Protein AF-A0AAN8V9Y6-F1 (afdb_monomer_lite)

pLDDT: mean 70.43, std 21.04, range [26.05, 96.88]

Radius of gyration: 37.41 Å; chains: 1; bounding box: 80×69×119 Å

Foldseek 3Di:
DDDDDDDDDDDDDDPPDPVVVVVVVVVVVVVVVVVVVVPPDDDDDDDDDDDDDDPPDPDPDDDDDPDPVVVVVVVVVVVVVVVVVVVVVVVVVVVVVVVVVVVVVVVCVVCVVVVVPPDPPPDDDPDAAPEEAEAEDDLPCPLVVVLCCVFPADFDPVQVCCCPPVSYAAAYEDEDDPDPPDPSVVVVVVVCVVTVRHDYDDDPDPDPPDADDPVPDDDDDVRDDQDWPPANDDDDDPVLVVLCVVCVVVQDDHNDPRSSSSSSCPPPPDDDDDFPPPVQVVVVHDGPDDDDPPPRCPPPVSPVVRVCSVVPPDPPCPSVPDDD

InterPro domains:
  IPR002659 Glycosyl transferase, family 31 [PF01762] (143-203)
  IPR002659 Glycosyl transferase, family 31 [PF01762] (210-274)
  IPR002659 Glycosyl transferase, family 31 [PTHR11214] (108-202)
  IPR025298 Domain of unknown function DUF4094 [PF13334] (19-107)

Sequence (324 aa):
MPTNMKNKNNGGNWKVSSSSLVIILCISSFAFGTLFTNRIWAPFETNQQIMSHRRTEQELRVISEDSGLVKQEREILGGVVKIQHAIQSLQKTISTLEKEVAAARSSQHVTSLQKGMNSPIFGKSRKKAFAVIGINTSFSSRRRRDSIRMTWMPQGEKLLQLEKEKGIIVRFMIGHSATSNSILDKAIDSEDAQHKDFLRLSLHRMNVKYHEPEYLRFGDEGNHYFRHATGQIYAISKDLATYIYLNQNILHKYANEDVSLGAWFLGLEIKQIDEHCELKAAAGNVCVASFDWSCSGICKSVEKIKDVHAKCRESDDAIWSAVF

Secondary structure (DSSP, 8-state):
-----------------HHHHHHHHHHHHHHHHHHHHTTT------------S----S---S----SSHHHHHHHHHHHHHHHHHHHHHHHHHHHHHHHHHHHHHHHHHHHHHHTTT-SS-TT-PPPPPSEEEEEE--TT-HHHHHHHHTTTS--HHHHHHIIIII-EEEEEEE---SSTT-HHHHHHHHHHHHH--EEE---S-TT------GGGSS--TT--------SS-----HHHHHHHHHHTTTS---SSHHHHHHHHTTTS--------HHHHHHTT---S----GGGTTTTTHHHHHHHHHHHHPPPTTHHHH---

Structure (mmCIF, N/CA/C/O backbone):
data_AF-A0AAN8V9Y6-F1
#
_entry.id   AF-A0AAN8V9Y6-F1
#
loop_
_atom_site.group_PDB
_atom_site.id
_atom_site.type_symbol
_atom_site.label_atom_id
_atom_site.label_alt_id
_atom_site.label_comp_id
_atom_site.label_asym_id
_atom_site.label_entity_id
_atom_site.label_seq_id
_atom_site.pdbx_PDB_ins_code
_atom_site.Cartn_x
_atom_site.Cartn_y
_atom_site.Cartn_z
_atom_site.occupancy
_atom_site.B_iso_or_equiv
_atom_site.auth_seq_id
_atom_site.auth_comp_id
_atom_site.auth_asym_id
_atom_site.auth_atom_id
_atom_site.pdbx_PDB_model_num
ATOM 1 N N . MET A 1 1 ? -25.699 36.224 -94.781 1.00 26.05 1 MET A N 1
ATOM 2 C CA . MET A 1 1 ? -25.028 35.752 -96.013 1.00 26.05 1 MET A CA 1
ATOM 3 C C . MET A 1 1 ? -23.867 34.843 -95.617 1.00 26.05 1 MET A C 1
ATOM 5 O O . MET A 1 1 ? -23.418 34.960 -94.487 1.00 26.05 1 MET A O 1
ATOM 9 N N . PRO A 1 2 ? -23.524 33.859 -96.456 1.00 46.72 2 PRO A N 1
ATOM 10 C CA . PRO A 1 2 ? -23.499 32.422 -96.154 1.00 46.72 2 PRO A CA 1
ATOM 11 C C . PRO A 1 2 ? -22.037 31.940 -95.944 1.00 46.72 2 PRO A C 1
ATOM 13 O O . PRO A 1 2 ? -21.129 32.749 -96.040 1.00 46.72 2 PRO A O 1
ATOM 16 N N . THR A 1 3 ? -21.712 30.700 -95.573 1.00 34.56 3 THR A N 1
ATOM 17 C CA . THR A 1 3 ? -21.822 29.514 -96.433 1.00 34.56 3 THR A CA 1
ATOM 18 C C . THR A 1 3 ? -21.735 28.196 -95.664 1.00 34.56 3 THR A C 1
ATOM 20 O O . THR A 1 3 ? -20.953 27.989 -94.745 1.00 34.56 3 THR A O 1
ATOM 23 N N . ASN A 1 4 ? -22.591 27.297 -96.131 1.00 34.50 4 ASN A N 1
ATOM 24 C CA . ASN A 1 4 ? -22.629 25.862 -95.928 1.00 34.50 4 ASN A CA 1
ATOM 25 C C . ASN A 1 4 ? -21.612 25.207 -96.882 1.00 34.50 4 ASN A C 1
ATOM 27 O O . ASN A 1 4 ? -21.535 25.650 -98.025 1.00 34.50 4 ASN A O 1
ATOM 31 N N . MET A 1 5 ? -20.925 24.133 -96.482 1.00 33.50 5 MET A N 1
ATOM 32 C CA . MET A 1 5 ? -20.592 23.040 -97.407 1.00 33.50 5 MET A CA 1
ATOM 33 C C . MET A 1 5 ? -20.320 21.720 -96.668 1.00 33.50 5 MET A C 1
ATOM 35 O O . MET A 1 5 ? -19.613 21.660 -95.667 1.00 33.50 5 MET A O 1
ATOM 39 N N . LYS A 1 6 ? -20.962 20.675 -97.198 1.00 34.56 6 LYS A N 1
ATOM 40 C CA . LYS A 1 6 ? -21.020 19.270 -96.768 1.00 34.56 6 LYS A CA 1
ATOM 41 C C . LYS A 1 6 ? -19.785 18.446 -97.182 1.00 34.56 6 LYS A C 1
ATOM 43 O O . LYS A 1 6 ? -19.076 18.832 -98.105 1.00 34.56 6 LYS A O 1
ATOM 48 N N . ASN A 1 7 ? -19.782 17.204 -96.662 1.00 30.84 7 ASN A N 1
ATOM 49 C CA . ASN A 1 7 ? -19.197 15.939 -97.170 1.00 30.84 7 ASN A CA 1
ATOM 50 C C . ASN A 1 7 ? -17.743 15.640 -96.744 1.00 30.84 7 ASN A C 1
ATOM 52 O O . ASN A 1 7 ? -16.928 16.541 -96.712 1.00 30.84 7 ASN A O 1
ATOM 56 N N . LYS A 1 8 ? -17.319 14.400 -96.439 1.00 31.78 8 LYS A N 1
ATOM 57 C CA . LYS A 1 8 ? -17.879 13.051 -96.676 1.00 31.78 8 LYS A CA 1
ATOM 58 C C . LYS A 1 8 ? -17.148 12.018 -95.784 1.00 31.78 8 LYS A C 1
ATOM 60 O O . LYS A 1 8 ? -15.977 12.203 -95.475 1.00 31.78 8 LYS A O 1
ATOM 65 N N . ASN A 1 9 ? -17.833 10.923 -95.449 1.00 35.97 9 ASN A N 1
ATOM 66 C CA . ASN A 1 9 ? -17.314 9.711 -94.794 1.00 35.97 9 ASN A CA 1
ATOM 67 C C . ASN A 1 9 ? -16.182 8.998 -95.563 1.00 35.97 9 ASN A C 1
ATOM 69 O O . ASN A 1 9 ? -16.241 8.917 -96.788 1.00 35.97 9 ASN A O 1
ATOM 73 N N . ASN A 1 10 ? -15.261 8.386 -94.806 1.00 31.11 10 ASN A N 1
ATOM 74 C CA . ASN A 1 10 ? -14.665 7.036 -94.945 1.00 31.11 10 ASN A CA 1
ATOM 75 C C . ASN A 1 10 ? -13.533 6.954 -93.898 1.00 31.11 10 ASN A C 1
ATOM 77 O O . ASN A 1 10 ? -12.767 7.897 -93.783 1.00 31.11 10 ASN A O 1
ATOM 81 N N . GLY A 1 11 ? -13.316 5.944 -93.062 1.00 30.94 11 GLY A N 1
ATOM 82 C CA . GLY A 1 11 ? -13.717 4.543 -92.996 1.00 30.94 11 GLY A CA 1
ATOM 83 C C . GLY A 1 11 ? -12.536 3.837 -92.305 1.00 30.94 11 GLY A C 1
ATOM 84 O O . GLY A 1 11 ? -11.402 4.027 -92.729 1.00 30.94 11 GLY A O 1
ATOM 85 N N . GLY A 1 12 ? -12.756 3.099 -91.213 1.00 31.30 12 GLY A N 1
ATOM 86 C CA . GLY A 1 12 ? -11.652 2.449 -90.488 1.00 31.30 12 GLY A CA 1
ATOM 87 C C . GLY A 1 12 ? -12.002 2.074 -89.056 1.00 31.30 12 GLY A C 1
ATOM 88 O O . GLY A 1 12 ? -11.641 2.758 -88.107 1.00 31.30 12 GLY A O 1
ATOM 89 N N . ASN A 1 13 ? -12.761 0.995 -88.925 1.00 39.03 13 ASN A N 1
ATOM 90 C CA . ASN A 1 13 ? -13.271 0.434 -87.685 1.00 39.03 13 ASN A CA 1
ATOM 91 C C . ASN A 1 13 ? -12.215 -0.463 -87.014 1.00 39.03 13 ASN A C 1
ATOM 93 O O . ASN A 1 13 ? -11.904 -1.504 -87.575 1.00 39.03 13 ASN A O 1
ATOM 97 N N . TRP A 1 14 ? -11.748 -0.112 -85.810 1.00 36.84 14 TRP A N 1
ATOM 98 C CA . TRP A 1 14 ? -11.292 -1.068 -84.786 1.00 36.84 14 TRP A CA 1
ATOM 99 C C . TRP A 1 14 ? -11.641 -0.509 -83.402 1.00 36.84 14 TRP A C 1
ATOM 101 O O . TRP A 1 14 ? -10.807 0.053 -82.695 1.00 36.84 14 TRP A O 1
ATOM 111 N N . LYS A 1 15 ? -12.913 -0.627 -83.007 1.00 40.88 15 LYS A N 1
ATOM 112 C CA . LYS A 1 15 ? -13.304 -0.457 -81.603 1.00 40.88 15 LYS A CA 1
ATOM 113 C C . LYS A 1 15 ? -12.784 -1.656 -80.807 1.00 40.88 15 LYS A C 1
ATOM 115 O O . LYS A 1 15 ? -13.444 -2.689 -80.747 1.00 40.88 15 LYS A O 1
ATOM 120 N N . VAL A 1 16 ? -11.617 -1.519 -80.182 1.00 50.16 16 VAL A N 1
ATOM 121 C CA . VAL A 1 16 ? -11.239 -2.386 -79.058 1.00 50.16 16 VAL A CA 1
ATOM 122 C C . VAL A 1 16 ? -12.100 -1.958 -77.872 1.00 50.16 16 VAL A C 1
ATOM 124 O O . VAL A 1 16 ? -12.020 -0.822 -77.408 1.00 50.16 16 VAL A O 1
ATOM 127 N N . SER A 1 17 ? -12.997 -2.842 -77.437 1.00 53.84 17 SER A N 1
ATOM 128 C CA . SER A 1 17 ? -13.884 -2.581 -76.306 1.00 53.84 17 SER A CA 1
ATOM 129 C C . SER A 1 17 ? -13.066 -2.415 -75.024 1.00 53.84 17 SER A C 1
ATOM 131 O O . SER A 1 17 ? -12.311 -3.310 -74.645 1.00 53.84 17 SER A O 1
ATOM 133 N N . SER A 1 18 ? -13.254 -1.287 -74.333 1.00 58.12 18 SER A N 1
ATOM 134 C CA . SER A 1 18 ? -12.679 -0.981 -73.011 1.00 58.12 18 SER A CA 1
ATOM 135 C C . SER A 1 18 ? -12.879 -2.126 -71.999 1.00 58.12 18 SER A C 1
ATOM 137 O O . SER A 1 18 ? -11.999 -2.417 -71.192 1.00 58.12 18 SER A O 1
ATOM 139 N N . SER A 1 19 ? -13.978 -2.879 -72.117 1.00 56.94 19 SER A N 1
ATOM 140 C CA . SER A 1 19 ? -14.269 -4.040 -71.268 1.00 56.94 19 SER A CA 1
ATOM 141 C C . SER A 1 19 ? -13.281 -5.204 -71.430 1.00 56.94 19 SER A C 1
ATOM 143 O O . SER A 1 19 ? -13.029 -5.920 -70.465 1.00 56.94 19 SER A O 1
ATOM 145 N N . SER A 1 20 ? -12.687 -5.395 -72.612 1.00 58.00 20 SER A N 1
ATOM 146 C CA . SER A 1 20 ? -11.717 -6.473 -72.855 1.00 58.00 20 SER A CA 1
ATOM 147 C C . SER A 1 20 ? -10.334 -6.146 -72.284 1.00 58.00 20 SER A C 1
ATOM 149 O O . SER A 1 20 ? -9.638 -7.046 -71.823 1.00 58.00 20 SER A O 1
ATOM 151 N N . LEU A 1 21 ? -9.956 -4.864 -72.246 1.00 60.62 21 LEU A N 1
ATOM 152 C CA . LEU A 1 21 ? -8.707 -4.404 -71.626 1.00 60.62 21 LEU A CA 1
ATOM 153 C C . LEU A 1 21 ? -8.753 -4.508 -70.097 1.00 60.62 21 LEU A C 1
ATOM 155 O O . LEU A 1 21 ? -7.767 -4.911 -69.486 1.00 60.62 21 LEU A O 1
ATOM 159 N N . VAL A 1 22 ? -9.904 -4.218 -69.483 1.00 70.25 22 VAL A N 1
ATOM 160 C CA . VAL A 1 22 ? -10.086 -4.327 -68.025 1.00 70.25 22 VAL A CA 1
ATOM 161 C C . VAL A 1 22 ? -9.974 -5.779 -67.558 1.00 70.25 22 VAL A C 1
ATOM 163 O O . VAL A 1 22 ? -9.293 -6.049 -66.575 1.00 70.25 22 VAL A O 1
ATOM 166 N N . ILE A 1 23 ? -10.559 -6.732 -68.292 1.00 71.62 23 ILE A N 1
ATOM 167 C CA . ILE A 1 23 ? -10.485 -8.160 -67.938 1.00 71.62 23 ILE A CA 1
ATOM 168 C C . ILE A 1 23 ? -9.039 -8.672 -68.006 1.00 71.62 23 ILE A C 1
ATOM 170 O O . ILE A 1 23 ? -8.598 -9.380 -67.103 1.00 71.62 23 ILE A O 1
ATOM 174 N N . ILE A 1 24 ? -8.274 -8.275 -69.028 1.00 72.94 24 ILE A N 1
ATOM 175 C CA . ILE A 1 24 ? -6.858 -8.659 -69.154 1.00 72.94 24 ILE A CA 1
ATOM 176 C C . ILE A 1 24 ? -6.032 -8.075 -67.997 1.00 72.94 24 ILE A C 1
ATOM 178 O O . ILE A 1 24 ? -5.209 -8.778 -67.407 1.00 72.94 24 ILE A O 1
ATOM 182 N N . LEU A 1 25 ? -6.293 -6.821 -67.618 1.00 73.06 25 LEU A N 1
ATOM 183 C CA . LEU A 1 25 ? -5.597 -6.147 -66.521 1.00 73.06 25 LEU A CA 1
ATOM 184 C C . LEU A 1 25 ? -5.928 -6.794 -65.160 1.00 73.06 25 LEU A C 1
ATOM 186 O O . LEU A 1 25 ? -5.021 -7.029 -64.362 1.00 73.06 25 LEU A O 1
ATOM 190 N N . CYS A 1 26 ? -7.181 -7.205 -64.939 1.00 73.94 26 CYS A N 1
ATOM 191 C CA . CYS A 1 26 ? -7.612 -7.944 -63.746 1.00 73.94 26 CYS A CA 1
ATOM 192 C C . CYS A 1 26 ? -7.025 -9.363 -63.654 1.00 73.94 26 CYS A C 1
ATOM 194 O O . CYS A 1 26 ? -6.656 -9.808 -62.569 1.00 73.94 26 CYS A O 1
ATOM 196 N N . ILE A 1 27 ? -6.904 -10.083 -64.773 1.00 75.44 27 ILE A N 1
ATOM 197 C CA . ILE A 1 27 ? -6.290 -11.421 -64.774 1.00 75.44 27 ILE A CA 1
ATOM 198 C C . ILE A 1 27 ? -4.780 -11.313 -64.517 1.00 75.44 27 ILE A C 1
ATOM 200 O O . ILE A 1 27 ? -4.229 -12.117 -63.763 1.00 75.44 27 ILE A O 1
ATOM 204 N N . SER A 1 28 ? -4.111 -10.291 -65.067 1.00 74.88 28 SER A N 1
ATOM 205 C CA . SER A 1 28 ? -2.681 -10.071 -64.811 1.00 74.88 28 SER A CA 1
ATOM 206 C C . SER A 1 28 ? -2.377 -9.715 -63.353 1.00 74.88 28 SER A C 1
ATOM 208 O O . SER A 1 28 ? -1.395 -10.214 -62.809 1.00 74.88 28 SER A O 1
ATOM 210 N N . SER A 1 29 ? -3.228 -8.925 -62.686 1.00 71.81 29 SER A N 1
ATOM 211 C CA . SER A 1 29 ? -3.031 -8.576 -61.275 1.00 71.81 29 SER A CA 1
ATOM 212 C C . SER A 1 29 ? -3.291 -9.764 -60.348 1.00 71.81 29 SER A C 1
ATOM 214 O O . SER A 1 29 ? -2.557 -9.947 -59.378 1.00 71.81 29 SER A O 1
ATOM 216 N N . PHE A 1 30 ? -4.256 -10.629 -60.679 1.00 70.12 30 PHE A N 1
ATOM 217 C CA . PHE A 1 30 ? -4.499 -11.860 -59.925 1.00 70.12 30 PHE A CA 1
ATOM 218 C C . PHE A 1 30 ? -3.348 -12.868 -60.087 1.00 70.12 30 PHE A C 1
ATOM 220 O O . PHE A 1 30 ? -2.855 -13.409 -59.098 1.00 70.12 30 PHE A O 1
ATOM 227 N N . ALA A 1 31 ? -2.837 -13.057 -61.310 1.00 66.00 31 ALA A N 1
ATOM 228 C CA . ALA A 1 31 ? -1.691 -13.932 -61.565 1.00 66.00 31 ALA A CA 1
ATOM 229 C C . ALA A 1 31 ? -0.406 -13.426 -60.878 1.00 66.00 31 ALA A C 1
ATOM 231 O O . ALA A 1 31 ? 0.312 -14.211 -60.257 1.00 66.00 31 ALA A O 1
ATOM 232 N N . PHE A 1 32 ? -0.147 -12.113 -60.904 1.00 64.50 32 PHE A N 1
ATOM 233 C CA . PHE A 1 32 ? 1.011 -11.519 -60.227 1.00 64.50 32 PHE A CA 1
ATOM 234 C C . PHE A 1 32 ? 0.889 -11.583 -58.692 1.00 64.50 32 PHE A C 1
ATOM 236 O O . PHE A 1 32 ? 1.883 -11.826 -58.006 1.00 64.50 32 PHE A O 1
ATOM 243 N N . GLY A 1 33 ? -0.332 -11.465 -58.153 1.00 61.38 33 GLY A N 1
ATOM 244 C CA . GLY A 1 33 ? -0.623 -11.654 -56.728 1.00 61.38 33 GLY A CA 1
ATOM 245 C C . GLY A 1 33 ? -0.305 -13.069 -56.237 1.00 61.38 33 GLY A C 1
ATOM 246 O O . GLY A 1 33 ? 0.361 -13.222 -55.217 1.00 61.38 33 GLY A O 1
ATOM 247 N N . THR A 1 34 ? -0.666 -14.104 -57.007 1.00 63.84 34 THR A N 1
ATOM 248 C CA . THR A 1 34 ? -0.385 -15.509 -56.639 1.00 63.84 34 THR A CA 1
ATOM 249 C C . THR A 1 34 ? 1.104 -15.882 -56.659 1.00 63.84 34 THR A C 1
ATOM 251 O O . THR A 1 34 ? 1.514 -16.803 -55.951 1.00 63.84 34 THR A O 1
ATOM 254 N N . LEU A 1 35 ? 1.936 -15.151 -57.413 1.00 57.78 35 LEU A N 1
ATOM 255 C CA . LEU A 1 35 ? 3.391 -15.348 -57.435 1.00 57.78 35 LEU A CA 1
ATOM 256 C C . LEU A 1 35 ? 4.103 -14.684 -56.243 1.00 57.78 35 LEU A C 1
ATOM 258 O O . LEU A 1 35 ? 5.175 -15.145 -55.849 1.00 57.78 35 LEU A O 1
ATOM 262 N N . PHE A 1 36 ? 3.506 -13.651 -55.635 1.00 53.56 36 PHE A N 1
ATOM 263 C CA . PHE A 1 36 ? 4.056 -12.980 -54.451 1.00 53.56 36 PHE A CA 1
ATOM 264 C C . PHE A 1 36 ? 3.513 -13.529 -53.123 1.00 53.56 36 PHE A C 1
ATOM 266 O O . PHE A 1 36 ? 4.253 -13.556 -52.139 1.00 53.56 36 PHE A O 1
ATOM 273 N N . THR A 1 37 ? 2.280 -14.044 -53.073 1.00 53.25 37 THR A N 1
ATOM 274 C CA . THR A 1 37 ? 1.714 -14.614 -51.834 1.00 53.25 37 THR A CA 1
ATOM 275 C C . THR A 1 37 ? 2.205 -16.030 -51.532 1.00 53.25 37 THR A C 1
ATOM 277 O O . THR A 1 37 ? 2.300 -16.399 -50.366 1.00 53.25 37 THR A O 1
ATOM 280 N N . ASN A 1 38 ? 2.616 -16.802 -52.543 1.00 49.06 38 ASN A N 1
ATOM 281 C CA . ASN A 1 38 ? 3.164 -18.152 -52.343 1.00 49.06 38 ASN A CA 1
ATOM 282 C C . ASN A 1 38 ? 4.662 -18.179 -51.980 1.00 49.06 38 ASN A C 1
ATOM 284 O O . ASN A 1 38 ? 5.228 -19.260 -51.831 1.00 49.06 38 ASN A O 1
ATOM 288 N N . ARG A 1 39 ? 5.325 -17.018 -51.832 1.00 49.00 39 ARG A N 1
ATOM 289 C CA . ARG A 1 39 ? 6.763 -16.948 -51.503 1.00 49.00 39 ARG A CA 1
ATOM 290 C C . ARG A 1 39 ? 7.084 -16.411 -50.104 1.00 49.00 39 ARG A C 1
ATOM 292 O O . ARG A 1 39 ? 8.253 -16.414 -49.734 1.00 49.00 39 ARG A O 1
ATOM 299 N N . ILE A 1 40 ? 6.089 -15.966 -49.332 1.00 50.12 40 ILE A N 1
ATOM 300 C CA . ILE A 1 40 ? 6.321 -15.339 -48.013 1.00 50.12 40 ILE A CA 1
ATOM 301 C C . ILE A 1 40 ? 5.701 -16.135 -46.850 1.00 50.12 40 ILE A C 1
ATOM 303 O O . ILE A 1 40 ? 6.070 -15.909 -45.703 1.00 50.12 40 ILE A O 1
ATOM 307 N N . TRP A 1 41 ? 4.867 -17.149 -47.112 1.00 40.78 41 TRP A N 1
ATOM 308 C CA . TRP A 1 41 ? 4.336 -18.014 -46.052 1.00 40.78 41 TRP A CA 1
ATOM 309 C C . TRP A 1 41 ? 4.517 -19.497 -46.386 1.00 40.78 41 TRP A C 1
ATOM 311 O O . TRP A 1 41 ? 3.636 -20.147 -46.940 1.00 40.78 41 TRP A O 1
ATOM 321 N N . ALA A 1 42 ? 5.682 -20.038 -46.034 1.00 38.69 42 ALA A N 1
ATOM 322 C CA . ALA A 1 42 ? 5.829 -21.464 -45.767 1.00 38.69 42 ALA A CA 1
ATOM 323 C C . ALA A 1 42 ? 5.838 -21.653 -44.238 1.00 38.69 42 ALA A C 1
ATOM 325 O O . ALA A 1 42 ? 6.503 -20.871 -43.551 1.00 38.69 42 ALA A O 1
ATOM 326 N N . PRO A 1 43 ? 5.103 -22.627 -43.676 1.00 36.03 43 PRO A N 1
ATOM 327 C CA . PRO A 1 43 ? 5.170 -22.922 -42.252 1.00 36.03 43 PRO A CA 1
ATOM 328 C C . PRO A 1 43 ? 6.554 -23.482 -41.909 1.00 36.03 43 PRO A C 1
ATOM 330 O O . PRO A 1 43 ? 7.091 -24.343 -42.606 1.00 36.03 43 PRO A O 1
ATOM 333 N N . PHE A 1 44 ? 7.139 -22.966 -40.831 1.00 26.95 44 PHE A N 1
ATOM 334 C CA . PHE A 1 44 ? 8.362 -23.496 -40.247 1.00 26.95 44 PHE A CA 1
ATOM 335 C C . PHE A 1 44 ? 8.006 -24.771 -39.475 1.00 26.95 44 PHE A C 1
ATOM 337 O O . PHE A 1 44 ? 7.555 -24.697 -38.335 1.00 26.95 44 PHE A O 1
ATOM 344 N N . GLU A 1 45 ? 8.185 -25.932 -40.105 1.00 30.91 45 GLU A N 1
ATOM 345 C CA . GLU A 1 45 ? 8.218 -27.218 -39.409 1.00 30.91 45 GLU A CA 1
ATOM 346 C C . GLU A 1 45 ? 9.641 -27.776 -39.382 1.00 30.91 45 GLU A C 1
ATOM 348 O O . GLU A 1 45 ? 10.338 -27.910 -40.388 1.00 30.91 45 GLU A O 1
ATOM 353 N N . THR A 1 46 ? 10.055 -28.072 -38.159 1.00 31.84 46 THR A N 1
ATOM 354 C CA . THR A 1 46 ? 11.294 -28.691 -37.721 1.00 31.84 46 THR A CA 1
ATOM 355 C C . THR A 1 46 ? 11.570 -29.990 -38.477 1.00 31.84 46 THR A C 1
ATOM 357 O O . THR A 1 46 ? 10.851 -30.967 -38.297 1.00 31.84 46 THR A O 1
ATOM 360 N N . ASN A 1 47 ? 12.664 -30.056 -39.241 1.00 29.38 47 ASN A N 1
ATOM 361 C CA . ASN A 1 47 ? 13.340 -31.332 -39.447 1.00 29.38 47 ASN A CA 1
ATOM 362 C C . ASN A 1 47 ? 14.861 -31.195 -39.488 1.00 29.38 47 ASN A C 1
ATOM 364 O O . ASN A 1 47 ? 15.468 -30.406 -40.210 1.00 29.38 47 ASN A O 1
ATOM 368 N N . GLN A 1 48 ? 15.428 -31.989 -38.600 1.00 35.78 48 GLN A N 1
ATOM 369 C CA . GLN A 1 48 ? 16.811 -32.187 -38.250 1.00 35.78 48 GLN A CA 1
ATOM 370 C C . GLN A 1 48 ? 17.500 -32.999 -39.356 1.00 35.78 48 GLN A C 1
ATOM 372 O O . GLN A 1 48 ? 16.942 -33.975 -39.839 1.00 35.78 48 GLN A O 1
ATOM 377 N N . GLN A 1 49 ? 18.731 -32.599 -39.695 1.00 39.03 49 GLN A N 1
ATOM 378 C CA . GLN A 1 49 ? 19.658 -33.245 -40.639 1.00 39.03 49 GLN A CA 1
ATOM 379 C C . GLN A 1 49 ? 19.303 -33.151 -42.134 1.00 39.03 49 GLN A C 1
ATOM 381 O O . GLN A 1 49 ? 18.294 -33.663 -42.589 1.00 39.03 49 GLN A O 1
ATOM 386 N N . ILE A 1 50 ? 20.231 -32.544 -42.887 1.00 36.53 50 ILE A N 1
ATOM 387 C CA . ILE A 1 50 ? 20.743 -32.892 -44.234 1.00 36.53 50 ILE A CA 1
ATOM 388 C C . ILE A 1 50 ? 21.203 -31.581 -44.896 1.00 36.53 50 ILE A C 1
ATOM 390 O O . ILE A 1 50 ? 20.490 -30.937 -45.653 1.00 36.53 50 ILE A O 1
ATOM 394 N N . MET A 1 51 ? 22.424 -31.160 -44.560 1.00 31.50 51 MET A N 1
ATOM 395 C CA . MET A 1 51 ? 23.212 -30.184 -45.328 1.00 31.50 51 MET A CA 1
ATOM 396 C C . MET A 1 51 ? 24.655 -30.695 -45.404 1.00 31.50 51 MET A C 1
ATOM 398 O O . MET A 1 51 ? 25.605 -30.075 -44.937 1.00 31.50 51 MET A O 1
ATOM 402 N N . SER A 1 52 ? 24.806 -31.884 -45.974 1.00 41.50 52 SER A N 1
ATOM 403 C CA . SER A 1 52 ? 26.034 -32.332 -46.621 1.00 41.50 52 SER A CA 1
ATOM 404 C C . SER A 1 52 ? 25.647 -32.708 -48.052 1.00 41.50 52 SER A C 1
ATOM 406 O O . SER A 1 52 ? 24.537 -33.174 -48.279 1.00 41.50 52 SER A O 1
ATOM 408 N N . HIS A 1 53 ? 26.541 -32.467 -49.010 1.00 37.19 53 HIS A N 1
ATOM 409 C CA . HIS A 1 53 ? 26.339 -32.595 -50.462 1.00 37.19 53 HIS A CA 1
ATOM 410 C C . HIS A 1 53 ? 25.565 -31.465 -51.164 1.00 37.19 53 HIS A C 1
ATOM 412 O O . HIS A 1 53 ? 24.349 -31.512 -51.292 1.00 37.19 53 HIS A O 1
ATOM 418 N N . ARG A 1 54 ? 26.328 -30.504 -51.716 1.00 35.44 54 ARG A N 1
ATOM 419 C CA . ARG A 1 54 ? 26.116 -29.750 -52.984 1.00 35.44 54 ARG A CA 1
ATOM 420 C C . ARG A 1 54 ? 26.612 -28.305 -52.879 1.00 35.44 54 ARG A C 1
ATOM 422 O O . ARG A 1 54 ? 25.855 -27.348 -53.006 1.00 35.44 54 ARG A O 1
ATOM 429 N N . ARG A 1 55 ? 27.920 -28.142 -52.677 1.00 30.86 55 ARG A N 1
ATOM 430 C CA . ARG A 1 55 ? 28.619 -26.892 -53.025 1.00 30.86 55 ARG A CA 1
ATOM 431 C C . ARG A 1 55 ? 29.953 -27.158 -53.737 1.00 30.86 55 ARG A C 1
ATOM 433 O O . ARG A 1 55 ? 30.865 -26.347 -53.684 1.00 30.86 55 ARG A O 1
ATOM 440 N N . THR A 1 56 ? 30.047 -28.300 -54.410 1.00 34.09 56 THR A N 1
ATOM 441 C CA . THR A 1 56 ? 31.190 -28.702 -55.233 1.00 34.09 56 THR A CA 1
ATOM 442 C C . THR A 1 56 ? 30.655 -28.838 -56.649 1.00 34.09 56 THR A C 1
ATOM 444 O O . THR A 1 56 ? 29.996 -29.832 -56.911 1.00 34.09 56 THR A O 1
ATOM 447 N N . GLU A 1 57 ? 30.801 -27.797 -57.477 1.00 32.50 57 GLU A N 1
ATOM 448 C CA . GLU A 1 57 ? 30.829 -27.832 -58.961 1.00 32.50 57 GLU A CA 1
ATOM 449 C C . GLU A 1 57 ? 30.535 -26.454 -59.583 1.00 32.50 57 GLU A C 1
ATOM 451 O O . GLU A 1 57 ? 29.621 -26.290 -60.383 1.00 32.50 57 GLU A O 1
ATOM 456 N N . GLN A 1 58 ? 31.328 -25.435 -59.249 1.00 30.39 58 GLN A N 1
ATOM 457 C CA . GLN A 1 58 ? 31.470 -24.262 -60.119 1.00 30.39 58 GLN A CA 1
ATOM 458 C C . GLN A 1 58 ? 32.756 -23.518 -59.757 1.00 30.39 58 GLN A C 1
ATOM 460 O O . GLN A 1 58 ? 32.737 -22.603 -58.950 1.00 30.39 58 GLN A O 1
ATOM 465 N N . GLU A 1 59 ? 33.874 -24.028 -60.279 1.00 32.84 59 GLU A N 1
ATOM 466 C CA . GLU A 1 59 ? 35.033 -23.281 -60.804 1.00 32.84 59 GLU A CA 1
ATOM 467 C C . GLU A 1 59 ? 36.212 -24.250 -60.977 1.00 32.84 59 GLU A C 1
ATOM 469 O O . GLU A 1 59 ? 37.071 -24.420 -60.119 1.00 32.84 59 GLU A O 1
ATOM 474 N N . LEU A 1 60 ? 36.238 -24.931 -62.122 1.00 33.03 60 LEU A N 1
ATOM 475 C CA . LEU A 1 60 ? 37.431 -25.605 -62.623 1.00 33.03 60 LEU A CA 1
ATOM 476 C C . LEU A 1 60 ? 37.627 -25.131 -64.054 1.00 33.03 60 LEU A C 1
ATOM 478 O O . LEU A 1 60 ? 37.124 -25.738 -64.998 1.00 33.03 60 LEU A O 1
ATOM 482 N N . ARG A 1 61 ? 38.301 -23.989 -64.185 1.00 34.59 61 ARG A N 1
ATOM 483 C CA . ARG A 1 61 ? 39.142 -23.630 -65.328 1.00 34.59 61 ARG A CA 1
ATOM 484 C C . ARG A 1 61 ? 39.852 -22.313 -65.019 1.00 34.59 61 ARG A C 1
ATOM 486 O O . ARG A 1 61 ? 39.194 -21.302 -64.825 1.00 34.59 61 ARG A O 1
ATOM 493 N N . VAL A 1 62 ? 41.182 -22.385 -65.121 1.00 33.44 62 VAL A N 1
ATOM 494 C CA . VAL A 1 62 ? 42.144 -21.311 -65.424 1.00 33.44 62 VAL A CA 1
ATOM 495 C C . VAL A 1 62 ? 43.101 -20.917 -64.272 1.00 33.44 62 VAL A C 1
ATOM 497 O O . VAL A 1 62 ? 42.732 -20.239 -63.326 1.00 33.44 62 VAL A O 1
ATOM 500 N N . ILE A 1 63 ? 44.368 -21.306 -64.500 1.00 32.16 63 ILE A N 1
ATOM 501 C CA . ILE A 1 63 ? 45.669 -20.808 -63.998 1.00 32.16 63 ILE A CA 1
ATOM 502 C C . ILE A 1 63 ? 46.342 -21.552 -62.829 1.00 32.16 63 ILE A C 1
ATOM 504 O O . ILE A 1 63 ? 45.961 -21.492 -61.668 1.00 32.16 63 ILE A O 1
ATOM 508 N N . SER A 1 64 ? 47.440 -22.206 -63.218 1.00 42.38 64 SER A N 1
ATOM 509 C CA . SER A 1 64 ? 48.601 -22.581 -62.417 1.00 42.38 64 SER A CA 1
ATOM 510 C C . SER A 1 64 ? 49.317 -21.334 -61.889 1.00 42.38 64 SER A C 1
ATOM 512 O O . SER A 1 64 ? 49.843 -20.582 -62.702 1.00 42.38 64 SER A O 1
ATOM 514 N N . GLU A 1 65 ? 49.416 -21.182 -60.567 1.00 39.16 65 GLU A N 1
ATOM 515 C CA . GLU A 1 65 ? 50.593 -20.629 -59.876 1.00 39.16 65 GLU A CA 1
ATOM 516 C C . GLU A 1 65 ? 50.550 -21.022 -58.383 1.00 39.16 65 GLU A C 1
ATOM 518 O O . GLU A 1 65 ? 49.764 -20.527 -57.576 1.00 39.16 65 GLU A O 1
ATOM 523 N N . ASP A 1 66 ? 51.380 -22.007 -58.055 1.00 52.78 66 ASP A N 1
ATOM 524 C CA . ASP A 1 66 ? 51.511 -22.704 -56.779 1.00 52.78 66 ASP A CA 1
ATOM 525 C C . ASP A 1 66 ? 52.580 -22.000 -55.917 1.00 52.78 66 ASP A C 1
ATOM 527 O O . ASP A 1 66 ? 53.744 -21.948 -56.308 1.00 52.78 66 ASP A O 1
ATOM 531 N N . SER A 1 67 ? 52.174 -21.363 -54.804 1.00 51.59 67 SER A N 1
ATOM 532 C CA . SER A 1 67 ? 53.012 -21.008 -53.621 1.00 51.59 67 SER A CA 1
ATOM 533 C C . SER A 1 67 ? 52.377 -19.972 -52.668 1.00 51.59 67 SER A C 1
ATOM 535 O O . SER A 1 67 ? 52.862 -19.799 -51.548 1.00 51.59 67 SER A O 1
ATOM 537 N N . GLY A 1 68 ? 51.281 -19.299 -53.048 1.00 50.56 68 GLY A N 1
ATOM 538 C CA . GLY A 1 68 ? 50.603 -18.296 -52.201 1.00 50.56 68 GLY A CA 1
ATOM 539 C C . GLY A 1 68 ? 49.530 -18.856 -51.252 1.00 50.56 68 GLY A C 1
ATOM 540 O O . GLY A 1 68 ? 49.442 -18.447 -50.092 1.00 50.56 68 GLY A O 1
ATOM 541 N N . LEU A 1 69 ? 48.746 -19.838 -51.709 1.00 48.66 69 LEU A N 1
ATOM 542 C CA . LEU A 1 69 ? 47.578 -20.364 -50.981 1.00 48.66 69 LEU A CA 1
ATOM 543 C C . LEU A 1 69 ? 47.950 -21.150 -49.710 1.00 48.66 69 LEU A C 1
ATOM 545 O O . LEU A 1 69 ? 47.298 -21.003 -48.678 1.00 48.66 69 LEU A O 1
ATOM 549 N N . VAL A 1 70 ? 49.068 -21.884 -49.728 1.00 53.62 70 VAL A N 1
ATOM 550 C CA . VAL A 1 70 ? 49.561 -22.677 -48.579 1.00 53.62 70 VAL A CA 1
ATOM 551 C C . VAL A 1 70 ? 49.949 -21.794 -47.380 1.00 53.62 70 VAL A C 1
ATOM 553 O O . VAL A 1 70 ? 49.977 -22.248 -46.230 1.00 53.62 70 VAL A O 1
ATOM 556 N N . LYS A 1 71 ? 50.274 -20.517 -47.618 1.00 54.25 71 LYS A N 1
ATOM 557 C CA . LYS A 1 71 ? 50.596 -19.558 -46.553 1.00 54.25 71 LYS A CA 1
ATOM 558 C C . LYS A 1 71 ? 49.327 -19.010 -45.899 1.00 54.25 71 LYS A C 1
ATOM 560 O O . LYS A 1 71 ? 49.256 -18.963 -44.673 1.00 54.25 71 LYS A O 1
ATOM 565 N N . GLN A 1 72 ? 48.320 -18.683 -46.706 1.00 50.59 72 GLN A N 1
ATOM 566 C CA . GLN A 1 72 ? 47.038 -18.167 -46.229 1.00 50.59 72 GLN A CA 1
ATOM 567 C C . GLN A 1 72 ? 46.224 -19.235 -45.486 1.00 50.59 72 GLN A C 1
ATOM 569 O O . GLN A 1 72 ? 45.636 -18.952 -44.446 1.00 50.59 72 GLN A O 1
ATOM 574 N N . GLU A 1 73 ? 46.263 -20.486 -45.942 1.00 53.28 73 GLU A N 1
ATOM 575 C CA . GLU A 1 73 ? 45.596 -21.605 -45.270 1.00 53.28 73 GLU A CA 1
ATOM 576 C C . GLU A 1 73 ? 46.246 -21.940 -43.914 1.00 53.28 73 GLU A C 1
ATOM 578 O O . GLU A 1 73 ? 45.544 -22.211 -42.941 1.00 53.28 73 GLU A O 1
ATOM 583 N N . ARG A 1 74 ? 47.579 -21.814 -43.792 1.00 57.75 74 ARG A N 1
ATOM 584 C CA . ARG A 1 74 ? 48.287 -21.943 -42.503 1.00 57.75 74 ARG A CA 1
ATOM 585 C C . ARG A 1 74 ? 47.975 -20.810 -41.528 1.00 57.75 74 ARG A C 1
ATOM 587 O O . ARG A 1 74 ? 47.870 -21.069 -40.329 1.00 57.75 74 ARG A O 1
ATOM 594 N N . GLU A 1 75 ? 47.807 -19.580 -42.008 1.00 60.31 75 GLU A N 1
ATOM 595 C CA . GLU A 1 75 ? 47.369 -18.458 -41.167 1.00 60.31 75 GLU A CA 1
ATOM 596 C C . GLU A 1 75 ? 45.919 -18.616 -40.703 1.00 60.31 75 GLU A C 1
ATOM 598 O O . GLU A 1 75 ? 45.637 -18.401 -39.523 1.00 60.31 75 GLU A O 1
ATOM 603 N N . ILE A 1 76 ? 45.016 -19.058 -41.585 1.00 66.00 76 ILE A N 1
ATOM 604 C CA . ILE A 1 76 ? 43.614 -19.334 -41.242 1.00 66.00 76 ILE A CA 1
ATOM 605 C C . ILE A 1 76 ? 43.532 -20.492 -40.245 1.00 66.00 76 ILE A C 1
ATOM 607 O O . ILE A 1 76 ? 42.871 -20.359 -39.217 1.00 66.00 76 ILE A O 1
ATOM 611 N N . LEU A 1 77 ? 44.255 -21.590 -40.479 1.00 66.31 77 LEU A N 1
ATOM 612 C CA . LEU A 1 77 ? 44.324 -22.718 -39.550 1.00 66.31 77 LEU A CA 1
ATOM 613 C C . LEU A 1 77 ? 44.904 -22.285 -38.195 1.00 66.31 77 LEU A C 1
ATOM 615 O O . LEU A 1 77 ? 44.368 -22.642 -37.149 1.00 66.31 77 LEU A O 1
ATOM 619 N N . GLY A 1 78 ? 45.939 -21.438 -38.197 1.00 68.31 78 GLY A N 1
ATOM 620 C CA . GLY A 1 78 ? 46.487 -20.830 -36.984 1.00 68.31 78 GLY A CA 1
ATOM 621 C C . GLY A 1 78 ? 45.487 -19.924 -36.254 1.00 68.31 78 GLY A C 1
ATOM 622 O O . GLY A 1 78 ? 45.436 -19.929 -35.024 1.00 68.31 78 GLY A O 1
ATOM 623 N N . GLY A 1 79 ? 44.660 -19.176 -36.988 1.00 71.75 79 GLY A N 1
ATOM 624 C CA . GLY A 1 79 ? 43.562 -18.374 -36.446 1.00 71.75 79 GLY A CA 1
ATOM 625 C C . GLY A 1 79 ? 42.459 -19.232 -35.825 1.00 71.75 79 GLY A C 1
ATOM 626 O O . GLY A 1 79 ? 42.034 -18.968 -34.702 1.00 71.75 79 GLY A O 1
ATOM 627 N N . VAL A 1 80 ? 42.059 -20.310 -36.501 1.00 76.69 80 VAL A N 1
ATOM 628 C CA . VAL A 1 80 ? 41.063 -21.276 -36.011 1.00 76.69 80 VAL A CA 1
ATOM 629 C C . VAL A 1 80 ? 41.558 -21.984 -34.747 1.00 76.69 80 VAL A C 1
ATOM 631 O O . VAL A 1 80 ? 40.806 -22.096 -33.783 1.00 76.69 80 VAL A O 1
ATOM 634 N N . VAL A 1 81 ? 42.833 -22.379 -34.687 1.00 76.12 81 VAL A N 1
ATOM 635 C CA . VAL A 1 81 ? 43.439 -22.979 -33.483 1.00 76.12 81 VAL A CA 1
ATOM 636 C C . VAL A 1 81 ? 43.456 -21.989 -32.311 1.00 76.12 81 VAL A C 1
ATOM 638 O O . VAL A 1 81 ? 43.142 -22.365 -31.181 1.00 76.12 81 VAL A O 1
ATOM 641 N N . LYS A 1 82 ? 43.749 -20.705 -32.560 1.00 81.06 82 LYS A N 1
ATOM 642 C CA . LYS A 1 82 ? 43.680 -19.651 -31.530 1.00 81.06 82 LYS A CA 1
ATOM 643 C C . LYS A 1 82 ? 42.253 -19.429 -31.023 1.00 81.06 82 LYS A C 1
ATOM 645 O O . LYS A 1 82 ? 42.056 -19.312 -29.816 1.00 81.06 82 LYS A O 1
ATOM 650 N N . ILE A 1 83 ? 41.265 -19.412 -31.920 1.00 78.44 83 ILE A N 1
ATOM 651 C CA . ILE A 1 83 ? 39.842 -19.301 -31.563 1.00 78.44 83 ILE A CA 1
ATOM 652 C C . ILE A 1 83 ? 39.410 -20.511 -30.729 1.00 78.44 83 ILE A C 1
ATOM 654 O O . ILE A 1 83 ? 38.786 -20.342 -29.684 1.00 78.44 83 ILE A O 1
ATOM 658 N N . GLN A 1 84 ? 39.809 -21.720 -31.124 1.00 79.62 84 GLN A N 1
ATOM 659 C CA . GLN A 1 84 ? 39.508 -22.945 -30.386 1.00 79.62 84 GLN A CA 1
ATOM 660 C C . GLN A 1 84 ? 40.102 -22.918 -28.970 1.00 79.62 84 GLN A C 1
ATOM 662 O O . GLN A 1 84 ? 39.420 -23.258 -28.003 1.00 79.62 84 GLN A O 1
ATOM 667 N N . HIS A 1 85 ? 41.345 -22.450 -28.823 1.00 83.00 85 HIS A N 1
ATOM 668 C CA . HIS A 1 85 ? 41.965 -22.261 -27.511 1.00 83.00 85 HIS A CA 1
ATOM 669 C C . HIS A 1 85 ? 41.256 -21.195 -26.666 1.00 83.00 85 HIS A C 1
ATOM 671 O O . HIS A 1 85 ? 41.089 -21.391 -25.461 1.00 83.00 85 HIS A O 1
ATOM 677 N N . ALA A 1 86 ? 40.795 -20.095 -27.270 1.00 84.12 86 ALA A N 1
ATOM 678 C CA . ALA A 1 86 ? 40.023 -19.071 -26.567 1.00 84.12 86 ALA A CA 1
ATOM 679 C C . ALA A 1 86 ? 38.669 -19.613 -26.074 1.00 84.12 86 ALA A C 1
ATOM 681 O O . ALA A 1 86 ? 38.293 -19.369 -24.928 1.00 84.12 86 ALA A O 1
ATOM 682 N N . ILE A 1 87 ? 37.977 -20.414 -26.893 1.00 83.56 87 ILE A N 1
ATOM 683 C CA . ILE A 1 87 ? 36.726 -21.088 -26.515 1.00 83.56 87 ILE A CA 1
ATOM 684 C C . ILE A 1 87 ? 36.967 -22.058 -25.356 1.00 83.56 87 ILE A C 1
ATOM 686 O O . ILE A 1 87 ? 36.241 -22.014 -24.365 1.00 83.56 87 ILE A O 1
ATOM 690 N N . GLN A 1 88 ? 38.010 -22.887 -25.430 1.00 84.31 88 GLN A N 1
ATOM 691 C CA . GLN A 1 88 ? 38.361 -23.806 -24.343 1.00 84.31 88 GLN A CA 1
ATOM 692 C C . GLN A 1 88 ? 38.724 -23.061 -23.054 1.00 84.31 88 GLN A C 1
ATOM 694 O O . GLN A 1 88 ? 38.334 -23.480 -21.963 1.00 84.31 88 GLN A O 1
ATOM 699 N N . SER A 1 89 ? 39.434 -21.935 -23.164 1.00 89.25 89 SER A N 1
ATOM 700 C CA . SER A 1 89 ? 39.751 -21.088 -22.014 1.00 89.25 89 SER A CA 1
ATOM 701 C C . SER A 1 89 ? 38.485 -20.510 -21.386 1.00 89.25 89 SER A C 1
ATOM 703 O O . SER A 1 89 ? 38.343 -20.554 -20.168 1.00 89.25 89 SER A O 1
ATOM 705 N N . LEU A 1 90 ? 37.546 -20.012 -22.194 1.00 87.00 90 LEU A N 1
ATOM 706 C CA . LEU A 1 90 ? 36.266 -19.499 -21.707 1.00 87.00 90 LEU A CA 1
ATOM 707 C C . LEU A 1 90 ? 35.422 -20.598 -21.062 1.00 87.00 90 LEU A C 1
ATOM 709 O O . LEU A 1 90 ? 34.882 -20.382 -19.983 1.00 87.00 90 LEU A O 1
ATOM 713 N N . GLN A 1 91 ? 35.358 -21.789 -21.661 1.00 84.19 91 GLN A N 1
ATOM 714 C CA . GLN A 1 91 ? 34.680 -22.945 -21.068 1.00 84.19 91 GLN A CA 1
ATOM 715 C C . GLN A 1 91 ? 35.287 -23.320 -19.713 1.00 84.19 91 GLN A C 1
ATOM 717 O O . GLN A 1 91 ? 34.555 -23.612 -18.767 1.00 84.19 91 GLN A O 1
ATOM 722 N N . LYS A 1 92 ? 36.617 -23.245 -19.578 1.00 91.44 92 LYS A N 1
ATOM 723 C CA . LYS A 1 92 ? 37.292 -23.450 -18.294 1.00 91.44 92 LYS A CA 1
ATOM 724 C C . LYS A 1 92 ? 36.894 -22.373 -17.286 1.00 91.44 92 LYS A C 1
ATOM 726 O O . LYS A 1 92 ? 36.532 -22.739 -16.171 1.00 91.44 92 LYS A O 1
ATOM 731 N N . THR A 1 93 ? 36.874 -21.099 -17.685 1.00 90.25 93 THR A N 1
ATOM 732 C CA . THR A 1 93 ? 36.442 -19.981 -16.831 1.00 90.25 93 THR A CA 1
ATOM 733 C C . THR A 1 93 ? 34.988 -20.126 -16.383 1.00 90.25 93 THR A C 1
ATOM 735 O O . THR A 1 93 ? 34.693 -19.936 -15.206 1.00 90.25 93 THR A O 1
ATOM 738 N N . ILE A 1 94 ? 34.085 -20.520 -17.285 1.00 89.62 94 ILE A N 1
ATOM 739 C CA . ILE A 1 94 ? 32.680 -20.798 -16.958 1.00 89.62 94 ILE A CA 1
ATOM 740 C C . ILE A 1 94 ? 32.608 -21.938 -15.946 1.00 89.62 94 ILE A C 1
ATOM 742 O O . ILE A 1 94 ? 31.982 -21.774 -14.909 1.00 89.62 94 ILE A O 1
ATOM 746 N N . SER A 1 95 ? 33.329 -23.040 -16.167 1.00 86.50 95 SER A N 1
ATOM 747 C CA . SER A 1 95 ? 33.331 -24.169 -15.230 1.00 86.50 95 SER A CA 1
ATOM 748 C C . SER A 1 95 ? 33.907 -23.812 -13.851 1.00 86.50 95 SER A C 1
ATOM 750 O O . SER A 1 95 ? 33.439 -24.322 -12.834 1.00 86.50 95 SER A O 1
ATOM 752 N N . THR A 1 96 ? 34.913 -22.929 -13.782 1.00 89.31 96 THR A N 1
ATOM 753 C CA . THR A 1 96 ? 35.445 -22.432 -12.505 1.00 89.31 96 THR A CA 1
ATOM 754 C C . THR A 1 96 ? 34.457 -21.499 -11.823 1.00 89.31 96 THR A C 1
ATOM 756 O O . THR A 1 96 ? 34.214 -21.669 -10.634 1.00 89.31 96 THR A O 1
ATOM 759 N N . LEU A 1 97 ? 33.815 -20.593 -12.566 1.00 82.75 97 LEU A N 1
ATOM 760 C CA . LEU A 1 97 ? 32.786 -19.703 -12.029 1.00 82.75 97 LEU A CA 1
ATOM 761 C C . LEU A 1 97 ? 31.550 -20.484 -11.569 1.00 82.75 97 LEU A C 1
ATOM 763 O O . LEU A 1 97 ? 31.000 -20.183 -10.520 1.00 82.75 97 LEU A O 1
ATOM 767 N N . GLU A 1 98 ? 31.133 -21.524 -12.287 1.00 85.62 98 GLU A N 1
ATOM 768 C CA . GLU A 1 98 ? 30.042 -22.412 -11.875 1.00 85.62 98 GLU A CA 1
ATOM 769 C C . GLU A 1 98 ? 30.386 -23.168 -10.592 1.00 85.62 98 GLU A C 1
ATOM 771 O O . GLU A 1 98 ? 29.544 -23.269 -9.699 1.00 85.62 98 GLU A O 1
ATOM 776 N N . LYS A 1 99 ? 31.628 -23.651 -10.453 1.00 90.94 99 LYS A N 1
ATOM 777 C CA . LYS A 1 99 ? 32.113 -24.272 -9.211 1.00 90.94 99 LYS A CA 1
ATOM 778 C C . LYS A 1 99 ? 32.179 -23.273 -8.061 1.00 90.94 99 LYS A C 1
ATOM 780 O O . LYS A 1 99 ? 31.768 -23.616 -6.956 1.00 90.94 99 LYS A O 1
ATOM 785 N N . GLU A 1 100 ? 32.636 -22.048 -8.303 1.00 84.81 100 GLU A N 1
ATOM 786 C CA . GLU A 1 100 ? 32.645 -20.974 -7.304 1.00 84.81 100 GLU A CA 1
ATOM 787 C C . GLU A 1 100 ? 31.226 -20.560 -6.903 1.00 84.81 100 GLU A C 1
ATOM 789 O O . GLU A 1 100 ? 30.950 -20.402 -5.718 1.00 84.81 100 GLU A O 1
ATOM 794 N N . VAL A 1 101 ? 30.289 -20.472 -7.850 1.00 82.06 101 VAL A N 1
ATOM 795 C CA . VAL A 1 101 ? 28.869 -20.202 -7.586 1.00 82.06 101 VAL A CA 1
ATOM 796 C C . VAL A 1 101 ? 28.223 -21.365 -6.836 1.00 82.06 101 VAL A C 1
ATOM 798 O O . VAL A 1 101 ? 27.451 -21.125 -5.912 1.00 82.06 101 VAL A O 1
ATOM 801 N N . ALA A 1 102 ? 28.534 -22.618 -7.172 1.00 79.88 102 ALA A N 1
ATOM 802 C CA . ALA A 1 102 ? 28.048 -23.790 -6.445 1.00 79.88 102 ALA A CA 1
ATOM 803 C C . ALA A 1 102 ? 28.620 -23.852 -5.017 1.00 79.88 102 ALA A C 1
ATOM 805 O O . ALA A 1 102 ? 27.881 -24.138 -4.072 1.00 79.88 102 ALA A O 1
ATOM 806 N N . ALA A 1 103 ? 29.899 -23.512 -4.833 1.00 79.88 103 ALA A N 1
ATOM 807 C CA . ALA A 1 103 ? 30.537 -23.397 -3.523 1.00 79.88 103 ALA A CA 1
ATOM 808 C C . ALA A 1 103 ? 29.949 -22.235 -2.702 1.00 79.88 103 ALA A C 1
ATOM 810 O O . ALA A 1 103 ? 29.607 -22.416 -1.533 1.00 79.88 103 ALA A O 1
ATOM 811 N N . ALA A 1 104 ? 29.727 -21.072 -3.320 1.00 74.00 104 ALA A N 1
ATOM 812 C CA . ALA A 1 104 ? 29.091 -19.915 -2.695 1.00 74.00 104 ALA A CA 1
ATOM 813 C C . ALA A 1 104 ? 27.620 -20.187 -2.345 1.00 74.00 104 ALA A C 1
ATOM 815 O O . ALA A 1 104 ? 27.180 -19.827 -1.255 1.00 74.00 104 ALA A O 1
ATOM 816 N N . ARG A 1 105 ? 26.870 -20.885 -3.209 1.00 71.38 105 ARG A N 1
ATOM 817 C CA . ARG A 1 105 ? 25.504 -21.356 -2.929 1.00 71.38 105 ARG A CA 1
ATOM 818 C C . ARG A 1 105 ? 25.484 -22.381 -1.807 1.00 71.38 105 ARG A C 1
ATOM 820 O O . ARG A 1 105 ? 24.597 -22.304 -0.975 1.00 71.38 105 ARG A O 1
ATOM 827 N N . SER A 1 106 ? 26.460 -23.281 -1.726 1.00 65.56 106 SER A N 1
ATOM 828 C CA . SER A 1 106 ? 26.569 -24.242 -0.619 1.00 65.56 106 SER A CA 1
ATOM 829 C C . SER A 1 106 ? 26.898 -23.534 0.699 1.00 65.56 106 SER A C 1
ATOM 831 O O . SER A 1 106 ? 26.268 -23.804 1.718 1.00 65.56 106 SER A O 1
ATOM 833 N N . SER A 1 107 ? 27.789 -22.537 0.671 1.00 59.47 107 SER A N 1
ATOM 834 C CA . SER A 1 107 ? 28.092 -21.698 1.835 1.00 59.47 107 SER A CA 1
ATOM 835 C C . SER A 1 107 ? 26.898 -20.823 2.239 1.00 59.47 107 SER A C 1
ATOM 837 O O . SER A 1 107 ? 26.635 -20.667 3.428 1.00 59.47 107 SER A O 1
ATOM 839 N N . GLN A 1 108 ? 26.123 -20.285 1.290 1.00 56.88 108 GLN A N 1
ATOM 840 C CA . GLN A 1 108 ? 24.899 -19.523 1.567 1.00 56.88 108 GLN A CA 1
ATOM 841 C C . GLN A 1 108 ? 23.723 -20.413 1.970 1.00 56.88 108 GLN A C 1
ATOM 843 O O . GLN A 1 108 ? 22.928 -19.978 2.787 1.00 56.88 108 GLN A O 1
ATOM 848 N N . HIS A 1 109 ? 23.606 -21.645 1.478 1.00 48.28 109 HIS A N 1
ATOM 849 C CA . HIS A 1 109 ? 22.553 -22.584 1.870 1.00 48.28 109 HIS A CA 1
ATOM 850 C C . HIS A 1 109 ? 22.805 -23.108 3.290 1.00 48.28 109 HIS A C 1
ATOM 852 O O . HIS A 1 109 ? 21.876 -23.150 4.089 1.00 48.28 109 HIS A O 1
ATOM 858 N N . VAL A 1 110 ? 24.064 -23.372 3.667 1.00 48.72 110 VAL A N 1
ATOM 859 C CA . VAL A 1 110 ? 24.435 -23.730 5.050 1.00 48.72 110 VAL A CA 1
ATOM 860 C C . VAL A 1 110 ? 24.342 -22.517 5.989 1.00 48.72 110 VAL A C 1
ATOM 862 O O . VAL A 1 110 ? 23.797 -22.637 7.082 1.00 48.72 110 VAL A O 1
ATOM 865 N N . THR A 1 111 ? 24.739 -21.314 5.553 1.00 48.62 111 THR A N 1
ATOM 866 C CA . THR A 1 111 ? 24.629 -20.100 6.390 1.00 48.62 111 THR A CA 1
ATOM 867 C C . THR A 1 111 ? 23.193 -19.553 6.459 1.00 48.62 111 THR A C 1
ATOM 869 O O . THR A 1 111 ? 22.810 -19.000 7.480 1.00 48.62 111 THR A O 1
ATOM 872 N N . SER A 1 112 ? 22.353 -19.731 5.436 1.00 47.56 112 SER A N 1
ATOM 873 C CA . SER A 1 112 ? 20.941 -19.299 5.425 1.00 47.56 112 SER A CA 1
ATOM 874 C C . SER A 1 112 ? 20.035 -20.279 6.175 1.00 47.56 112 SER A C 1
ATOM 876 O O . SER A 1 112 ? 19.152 -19.850 6.918 1.00 47.56 112 SER A O 1
ATOM 878 N N . LEU A 1 113 ? 20.299 -21.590 6.082 1.00 45.34 113 LEU A N 1
ATOM 879 C CA . LEU A 1 113 ? 19.541 -22.592 6.837 1.00 45.34 113 LEU A CA 1
ATOM 880 C C . LEU A 1 113 ? 19.976 -22.708 8.306 1.00 45.34 113 LEU A C 1
ATOM 882 O O . LEU A 1 113 ? 19.140 -23.048 9.136 1.00 45.34 113 LEU A O 1
ATOM 886 N N . GLN A 1 114 ? 21.222 -22.376 8.675 1.00 45.56 114 GLN A N 1
ATOM 887 C CA . GLN A 1 114 ? 21.646 -22.398 10.088 1.00 45.56 114 GLN A CA 1
ATOM 888 C C . GLN A 1 114 ? 21.541 -21.048 10.807 1.00 45.56 114 GLN A C 1
ATOM 890 O O . GLN A 1 114 ? 21.271 -21.030 12.009 1.00 45.56 114 GLN A O 1
ATOM 895 N N . LYS A 1 115 ? 21.638 -19.905 10.114 1.00 41.91 115 LYS A N 1
ATOM 896 C CA . LYS A 1 115 ? 21.419 -18.588 10.752 1.00 41.91 115 LYS A CA 1
ATOM 897 C C . LYS A 1 115 ? 19.932 -18.295 11.017 1.00 41.91 115 LYS A C 1
ATOM 899 O O . LYS A 1 115 ? 19.614 -17.317 11.686 1.00 41.91 115 LYS A O 1
ATOM 904 N N . GLY A 1 116 ? 19.039 -19.178 10.555 1.00 42.62 116 GLY A N 1
ATOM 905 C CA . GLY A 1 116 ? 17.619 -19.221 10.909 1.00 42.62 116 GLY A CA 1
ATOM 906 C C . GLY A 1 116 ? 17.215 -20.282 11.946 1.00 42.62 116 GLY A C 1
ATOM 907 O O . GLY A 1 116 ? 16.046 -20.286 12.320 1.00 42.62 116 GLY A O 1
ATOM 908 N N . MET A 1 117 ? 18.123 -21.156 12.417 1.00 41.31 117 MET A N 1
ATOM 909 C CA . MET A 1 117 ? 17.738 -22.324 13.239 1.00 41.31 117 MET A CA 1
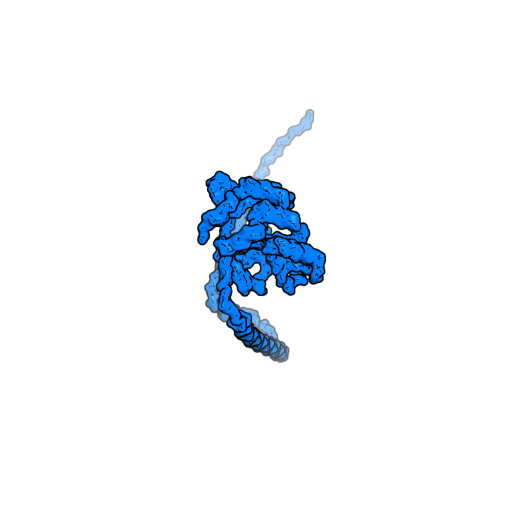ATOM 910 C C . MET A 1 117 ? 18.444 -22.453 14.604 1.00 41.31 117 MET A C 1
ATOM 912 O O . MET A 1 117 ? 17.950 -23.188 15.450 1.00 41.31 117 MET A O 1
ATOM 916 N N . ASN A 1 118 ? 19.521 -21.705 14.886 1.00 37.16 118 ASN A N 1
ATOM 917 C CA . ASN A 1 118 ? 20.235 -21.791 16.178 1.00 37.16 118 ASN A CA 1
ATOM 918 C C . ASN A 1 118 ? 20.118 -20.520 17.039 1.00 37.16 118 ASN A C 1
ATOM 920 O O . ASN A 1 118 ? 21.071 -20.104 17.695 1.00 37.16 118 ASN A O 1
ATOM 924 N N . SER A 1 119 ? 18.934 -19.908 17.062 1.00 34.53 119 SER A N 1
ATOM 925 C CA . SER A 1 119 ? 18.533 -19.041 18.175 1.00 34.53 119 SER A CA 1
ATOM 926 C C . SER A 1 119 ? 17.522 -19.818 19.022 1.00 34.53 119 SER A C 1
ATOM 928 O O . SER A 1 119 ? 16.563 -20.345 18.450 1.00 34.53 119 SER A O 1
ATOM 930 N N . PRO A 1 120 ? 17.698 -19.933 20.350 1.00 39.66 120 PRO A N 1
ATOM 931 C CA . PRO A 1 120 ? 16.743 -20.617 21.211 1.00 39.66 120 PRO A CA 1
ATOM 932 C C . PRO A 1 120 ? 15.496 -19.737 21.375 1.00 39.66 120 PRO A C 1
ATOM 934 O O . PRO A 1 120 ? 15.313 -19.067 22.384 1.00 39.66 120 PRO A O 1
ATOM 937 N N . ILE A 1 121 ? 14.640 -19.711 20.349 1.00 39.12 121 ILE A N 1
ATOM 938 C CA . ILE A 1 121 ? 13.273 -19.177 20.397 1.00 39.12 121 ILE A CA 1
ATOM 939 C C . ILE A 1 121 ? 12.359 -20.123 19.600 1.00 39.12 121 ILE A C 1
ATOM 941 O O . ILE A 1 121 ? 11.666 -19.731 18.662 1.00 39.12 121 ILE A O 1
ATOM 945 N N . PHE A 1 122 ? 12.334 -21.405 19.967 1.00 40.16 122 PHE A N 1
ATOM 946 C CA . PHE A 1 122 ? 11.155 -22.225 19.689 1.00 40.16 122 PHE A CA 1
ATOM 947 C C . PHE A 1 122 ? 10.082 -21.824 20.703 1.00 40.16 122 PHE A C 1
ATOM 949 O O . PHE A 1 122 ? 10.112 -22.242 21.855 1.00 40.16 122 PHE A O 1
ATOM 956 N N . GLY A 1 123 ? 9.174 -20.938 20.289 1.00 41.09 123 GLY A N 1
ATOM 957 C CA . GLY A 1 123 ? 8.091 -20.488 21.167 1.00 41.09 123 GLY A CA 1
ATOM 958 C C . GLY A 1 123 ? 7.167 -19.387 20.651 1.00 41.09 123 GLY A C 1
ATOM 959 O O . GLY A 1 123 ? 6.264 -18.983 21.374 1.00 41.09 123 GLY A O 1
ATOM 960 N N . LYS A 1 124 ? 7.325 -18.890 19.419 1.00 43.75 124 LYS A N 1
ATOM 961 C CA . LYS A 1 124 ? 6.242 -18.156 18.749 1.00 43.75 124 LYS A CA 1
ATOM 962 C C . LYS A 1 124 ? 6.056 -18.728 17.358 1.00 43.75 124 LYS A C 1
ATOM 964 O O . LYS A 1 124 ? 6.829 -18.429 16.450 1.00 43.75 124 LYS A O 1
ATOM 969 N N . SER A 1 125 ? 5.020 -19.549 17.192 1.00 50.47 125 SER A N 1
ATOM 970 C CA . SER A 1 125 ? 4.442 -19.781 15.873 1.00 50.47 125 SER A CA 1
ATOM 971 C C . SER A 1 125 ? 4.264 -18.411 15.214 1.00 50.47 125 SER A C 1
ATOM 973 O O . SER A 1 125 ? 3.682 -17.496 15.806 1.00 50.47 125 SER A O 1
ATOM 975 N N . ARG A 1 126 ? 4.848 -18.207 14.025 1.00 61.28 126 ARG A N 1
ATOM 976 C CA . ARG A 1 126 ? 4.567 -16.980 13.272 1.00 61.28 126 ARG A CA 1
ATOM 977 C C . ARG A 1 126 ? 3.058 -16.936 13.081 1.00 61.28 126 ARG A C 1
ATOM 979 O O . ARG A 1 126 ? 2.488 -17.872 12.519 1.00 61.28 126 ARG A O 1
ATOM 986 N N . LYS A 1 127 ? 2.420 -15.884 13.594 1.00 67.94 127 LYS A N 1
ATOM 987 C CA . LYS A 1 127 ? 0.979 -15.701 13.437 1.00 67.94 127 LYS A CA 1
ATOM 988 C C . LYS A 1 127 ? 0.686 -15.642 11.942 1.00 67.94 127 LYS A C 1
ATOM 990 O O . LYS A 1 127 ? 1.278 -14.832 11.231 1.00 67.94 127 LYS A O 1
ATOM 995 N N . LYS A 1 128 ? -0.158 -16.554 11.463 1.00 81.88 128 LYS A N 1
ATOM 996 C CA . LYS A 1 128 ? -0.601 -16.557 10.071 1.00 81.88 128 LYS A CA 1
ATOM 997 C C . LYS A 1 128 ? -1.539 -15.364 9.896 1.00 81.88 128 LYS A C 1
ATOM 999 O O . LYS A 1 128 ? -2.507 -15.250 10.638 1.00 81.88 128 LYS A O 1
ATOM 1004 N N . ALA A 1 129 ? -1.214 -14.477 8.963 1.00 89.56 129 ALA A N 1
ATOM 1005 C CA . ALA A 1 129 ? -2.121 -13.421 8.538 1.00 89.56 129 ALA A CA 1
ATOM 1006 C C . ALA A 1 129 ? -3.070 -13.977 7.470 1.00 89.56 129 ALA A C 1
ATOM 1008 O O . ALA A 1 129 ? -2.645 -14.770 6.626 1.00 89.56 129 ALA A O 1
ATOM 1009 N N . PHE A 1 130 ? -4.329 -13.555 7.517 1.00 91.69 130 PHE A N 1
ATOM 1010 C CA . PHE A 1 130 ? -5.319 -13.786 6.471 1.00 91.69 130 PHE A CA 1
ATOM 1011 C C . PHE A 1 130 ? -5.061 -12.857 5.279 1.00 91.69 130 PHE A C 1
ATOM 1013 O O . PHE A 1 130 ? -4.957 -13.314 4.144 1.00 91.69 130 PHE A O 1
ATOM 1020 N N . ALA A 1 131 ? -4.863 -11.564 5.550 1.00 93.25 131 ALA A N 1
ATOM 1021 C CA . ALA A 1 131 ? -4.561 -10.559 4.538 1.00 93.25 131 ALA A CA 1
ATOM 1022 C C . ALA A 1 131 ? -3.568 -9.518 5.066 1.00 93.25 131 ALA A C 1
ATOM 1024 O O . ALA A 1 131 ? -3.532 -9.212 6.260 1.00 93.25 131 ALA A O 1
ATOM 1025 N N . VAL A 1 132 ? -2.772 -8.951 4.160 1.00 94.75 132 VAL A N 1
ATOM 1026 C CA . VAL A 1 132 ? -1.878 -7.824 4.444 1.00 94.75 132 VAL A CA 1
ATOM 1027 C C . VAL A 1 132 ? -2.188 -6.713 3.452 1.00 94.75 132 VAL A C 1
ATOM 1029 O O . VAL A 1 132 ? -2.058 -6.900 2.247 1.00 94.75 132 VAL A O 1
ATOM 1032 N N . ILE A 1 133 ? -2.594 -5.560 3.969 1.00 95.25 133 ILE A N 1
ATOM 1033 C CA . ILE A 1 133 ? -2.977 -4.375 3.211 1.00 95.25 133 ILE A CA 1
ATOM 1034 C C . ILE A 1 133 ? -1.899 -3.315 3.434 1.00 95.25 133 ILE A C 1
ATOM 1036 O O . ILE A 1 133 ? -1.754 -2.763 4.528 1.00 95.25 133 ILE A O 1
ATOM 1040 N N . GLY A 1 134 ? -1.125 -3.049 2.386 1.00 94.88 134 GLY A N 1
ATOM 1041 C CA . GLY A 1 134 ? -0.110 -2.003 2.370 1.00 94.88 134 GLY A CA 1
ATOM 1042 C C . GLY A 1 134 ? -0.620 -0.757 1.654 1.00 94.88 134 GLY A C 1
ATOM 1043 O O . GLY A 1 134 ? -0.951 -0.812 0.475 1.00 94.88 134 GLY A O 1
ATOM 1044 N N . ILE A 1 135 ? -0.644 0.379 2.345 1.00 94.31 135 ILE A N 1
ATOM 1045 C CA . ILE A 1 135 ? -1.068 1.662 1.779 1.00 94.31 135 ILE A CA 1
ATOM 1046 C C . ILE A 1 135 ? 0.172 2.485 1.447 1.00 94.31 135 ILE A C 1
ATOM 1048 O O . ILE A 1 135 ? 0.828 3.010 2.348 1.00 94.31 135 ILE A O 1
ATOM 1052 N N . ASN A 1 136 ? 0.494 2.631 0.163 1.00 91.88 136 ASN A N 1
ATOM 1053 C CA . ASN A 1 136 ? 1.619 3.463 -0.260 1.00 91.88 136 ASN A CA 1
ATOM 1054 C C . ASN A 1 136 ? 1.396 4.937 0.142 1.00 91.88 136 ASN A C 1
ATOM 1056 O O . ASN A 1 136 ? 0.333 5.516 -0.125 1.00 91.88 136 ASN A O 1
ATOM 1060 N N . THR A 1 137 ? 2.384 5.553 0.797 1.00 92.38 137 THR A N 1
ATOM 1061 C CA . THR A 1 137 ? 2.332 6.949 1.255 1.00 92.38 137 THR A CA 1
ATOM 1062 C C . THR A 1 137 ? 3.680 7.656 1.095 1.00 92.38 137 THR A C 1
ATOM 1064 O O . THR A 1 137 ? 4.743 7.052 1.189 1.00 92.38 137 THR A O 1
ATOM 1067 N N . SER A 1 138 ? 3.638 8.982 0.935 1.00 91.25 138 SER A N 1
ATOM 1068 C CA . SER A 1 138 ? 4.816 9.855 0.988 1.00 91.25 138 SER A CA 1
ATOM 1069 C C . SER A 1 138 ? 4.927 10.599 2.326 1.00 91.25 138 SER A C 1
ATOM 1071 O O . SER A 1 138 ? 3.962 10.677 3.096 1.00 91.25 138 SER A O 1
ATOM 1073 N N . PHE A 1 139 ? 6.084 11.218 2.578 1.00 91.62 139 PHE A N 1
ATOM 1074 C CA . PHE A 1 139 ? 6.327 12.061 3.757 1.00 91.62 139 PHE A CA 1
ATOM 1075 C C . PHE A 1 139 ? 5.332 13.227 3.875 1.00 91.62 139 PHE A C 1
ATOM 1077 O O . PHE A 1 139 ? 4.818 13.493 4.958 1.00 91.62 139 PHE A O 1
ATOM 1084 N N . SER A 1 140 ? 4.983 13.867 2.754 1.00 91.25 140 SER A N 1
ATOM 1085 C CA . SER A 1 140 ? 4.056 15.008 2.705 1.00 91.25 140 SER A CA 1
ATOM 1086 C C . SER A 1 140 ? 2.572 14.626 2.812 1.00 91.25 140 SER A C 1
ATOM 1088 O O . SER A 1 140 ? 1.725 15.490 3.026 1.00 91.25 140 SER A O 1
ATOM 1090 N N . SER A 1 141 ? 2.230 13.339 2.710 1.00 92.75 141 SER A N 1
ATOM 1091 C CA . SER A 1 141 ? 0.841 12.858 2.623 1.00 92.75 141 SER A CA 1
ATOM 1092 C C . SER A 1 141 ? 0.111 12.749 3.972 1.00 92.75 141 SER A C 1
ATOM 1094 O O . SER A 1 141 ? -0.794 11.926 4.113 1.00 92.75 141 SER A O 1
ATOM 1096 N N . ARG A 1 142 ? 0.460 13.572 4.973 1.00 94.56 142 ARG A N 1
ATOM 1097 C CA . ARG A 1 142 ? -0.133 13.500 6.324 1.00 94.56 142 ARG A CA 1
ATOM 1098 C C . ARG A 1 142 ? -1.660 13.577 6.299 1.00 94.56 142 ARG A C 1
ATOM 1100 O O . ARG A 1 142 ? -2.328 12.683 6.805 1.00 94.56 142 ARG A O 1
ATOM 1107 N N . ARG A 1 143 ? -2.209 14.584 5.612 1.00 94.06 143 ARG A N 1
ATOM 1108 C CA . ARG A 1 143 ? -3.666 14.785 5.503 1.00 94.06 143 ARG A CA 1
ATOM 1109 C C . ARG A 1 143 ? -4.388 13.581 4.891 1.00 94.06 143 ARG A C 1
ATOM 1111 O O . ARG A 1 143 ? -5.487 13.244 5.315 1.00 94.06 143 ARG A O 1
ATOM 1118 N N . ARG A 1 144 ? -3.763 12.911 3.915 1.00 93.00 144 ARG A N 1
ATOM 1119 C CA . ARG A 1 144 ? -4.315 11.698 3.295 1.00 93.00 144 ARG A CA 1
ATOM 1120 C C . ARG A 1 144 ? -4.356 10.538 4.286 1.00 93.00 144 ARG A C 1
ATOM 1122 O O . ARG A 1 144 ? -5.381 9.870 4.362 1.00 93.00 144 ARG A O 1
ATOM 1129 N N . ARG A 1 145 ? -3.288 10.326 5.064 1.00 95.19 145 ARG A N 1
ATOM 1130 C CA . ARG A 1 145 ? -3.263 9.292 6.114 1.00 95.19 145 ARG A CA 1
ATOM 1131 C C . ARG A 1 145 ? -4.333 9.538 7.167 1.00 95.19 145 ARG A C 1
ATOM 1133 O O . ARG A 1 145 ? -5.082 8.624 7.485 1.00 95.19 145 ARG A O 1
ATOM 1140 N N . ASP A 1 146 ? -4.466 10.777 7.631 1.00 95.81 146 ASP A N 1
ATOM 1141 C CA . ASP A 1 146 ? -5.494 11.133 8.609 1.00 95.81 146 ASP A CA 1
ATOM 1142 C C . ASP A 1 146 ? -6.907 10.901 8.048 1.00 95.81 146 ASP A C 1
ATOM 1144 O O . ASP A 1 146 ? -7.773 10.390 8.752 1.00 95.81 146 ASP A O 1
ATOM 1148 N N . SER A 1 147 ? -7.144 11.190 6.764 1.00 94.69 147 SER A N 1
ATOM 1149 C CA . SER A 1 147 ? -8.434 10.895 6.124 1.00 94.69 147 SER A CA 1
ATOM 1150 C C . SER A 1 147 ? -8.732 9.397 6.017 1.00 94.69 147 SER A C 1
ATOM 1152 O O . SER A 1 147 ? -9.850 8.964 6.287 1.00 94.69 147 SER A O 1
ATOM 1154 N N . ILE A 1 148 ? -7.722 8.581 5.713 1.00 94.31 148 ILE A N 1
ATOM 1155 C CA . ILE A 1 148 ? -7.843 7.115 5.699 1.00 94.31 148 ILE A CA 1
ATOM 1156 C C . ILE A 1 148 ? -8.163 6.575 7.100 1.00 94.31 148 ILE A C 1
ATOM 1158 O O . ILE A 1 148 ? -9.086 5.779 7.265 1.00 94.31 148 ILE A O 1
ATOM 1162 N N . ARG A 1 149 ? -7.456 7.066 8.122 1.00 95.31 149 ARG A N 1
ATOM 1163 C CA . ARG A 1 149 ? -7.697 6.741 9.534 1.00 95.31 149 ARG A CA 1
ATOM 1164 C C . ARG A 1 149 ? -9.098 7.140 10.004 1.00 95.31 149 ARG A C 1
ATOM 1166 O O . ARG A 1 149 ? -9.687 6.449 10.826 1.00 95.31 149 ARG A O 1
ATOM 1173 N N . MET A 1 150 ? -9.627 8.262 9.517 1.00 93.50 150 MET A N 1
ATOM 1174 C CA . MET A 1 150 ? -10.976 8.742 9.845 1.00 93.50 150 MET A CA 1
ATOM 1175 C C . MET A 1 150 ? -12.094 8.010 9.090 1.00 93.50 150 MET A C 1
ATOM 1177 O O . MET A 1 150 ? -13.262 8.267 9.368 1.00 93.50 150 MET A O 1
ATOM 1181 N N . THR A 1 151 ? -11.761 7.161 8.116 1.00 91.81 151 THR A N 1
ATOM 1182 C CA . THR A 1 151 ? -12.743 6.465 7.278 1.00 91.81 151 THR A CA 1
ATOM 1183 C C . THR A 1 151 ? -12.675 4.962 7.508 1.00 91.81 151 THR A C 1
ATOM 1185 O O . THR A 1 151 ? -13.278 4.455 8.446 1.00 91.81 151 THR A O 1
ATOM 1188 N N . TRP A 1 152 ? -11.941 4.233 6.674 1.00 89.19 152 TRP A N 1
ATOM 1189 C CA . TRP A 1 152 ? -12.017 2.773 6.634 1.00 89.19 152 TRP A CA 1
ATOM 1190 C C . TRP A 1 152 ? -10.934 2.063 7.453 1.00 89.19 152 TRP A C 1
ATOM 1192 O O . TRP A 1 152 ? -11.045 0.861 7.673 1.00 89.19 152 TRP A O 1
ATOM 1202 N N . MET A 1 153 ? -9.884 2.761 7.899 1.00 93.12 153 MET A N 1
ATOM 1203 C CA . MET A 1 153 ? -8.773 2.139 8.622 1.00 93.12 153 MET A CA 1
ATOM 1204 C C . MET A 1 153 ? -8.974 2.223 10.145 1.00 93.12 153 MET A C 1
ATOM 1206 O O . MET A 1 153 ? -8.939 3.327 10.696 1.00 93.12 153 MET A O 1
ATOM 1210 N N . PRO A 1 154 ? -9.116 1.086 10.859 1.00 92.19 154 PRO A N 1
ATOM 1211 C CA . PRO A 1 154 ? -9.194 1.089 12.317 1.00 92.19 15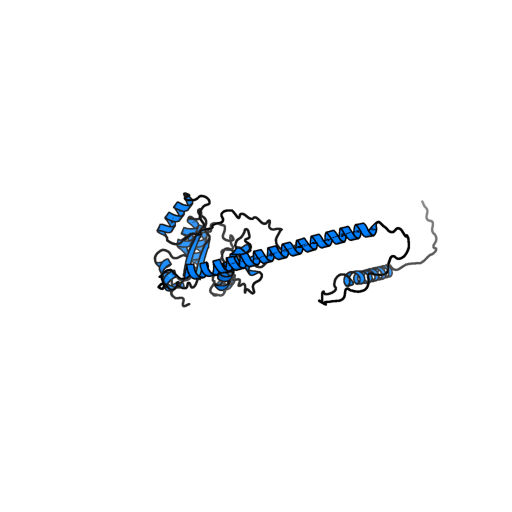4 PRO A CA 1
ATOM 1212 C C . PRO A 1 154 ? -7.922 1.649 12.959 1.00 92.19 154 PRO A C 1
ATOM 1214 O O . PRO A 1 154 ? -6.826 1.522 12.417 1.00 92.19 154 PRO A O 1
ATOM 1217 N N . GLN A 1 155 ? -8.064 2.233 14.149 1.00 92.44 155 GLN A N 1
ATOM 1218 C CA . GLN A 1 155 ? -6.966 2.858 14.891 1.00 92.44 155 GLN A CA 1
ATOM 1219 C C . GLN A 1 155 ? -6.781 2.209 16.266 1.00 92.44 155 GLN A C 1
ATOM 1221 O O . GLN A 1 155 ? -7.717 1.630 16.824 1.00 92.44 155 GLN A O 1
ATOM 1226 N N . GLY A 1 156 ? -5.578 2.348 16.829 1.00 91.56 156 GLY A N 1
ATOM 1227 C CA . GLY A 1 156 ? -5.280 1.973 18.212 1.00 91.56 156 GLY A CA 1
ATOM 1228 C C . GLY A 1 156 ? -5.633 0.518 18.527 1.00 91.56 156 GLY A C 1
ATOM 1229 O O . GLY A 1 156 ? -5.194 -0.407 17.845 1.00 91.56 156 GLY A O 1
ATOM 1230 N N . GLU A 1 157 ? -6.445 0.308 19.563 1.00 92.31 157 GLU A N 1
ATOM 1231 C CA . GLU A 1 157 ? -6.838 -1.031 20.017 1.00 92.31 157 GLU A CA 1
ATOM 1232 C C . GLU A 1 157 ? -7.623 -1.816 18.964 1.00 92.31 157 GLU A C 1
ATOM 1234 O O . GLU A 1 157 ? -7.368 -3.006 18.794 1.00 92.31 157 GLU A O 1
ATOM 1239 N N . LYS A 1 158 ? -8.500 -1.157 18.193 1.00 92.19 158 LYS A N 1
ATOM 1240 C CA .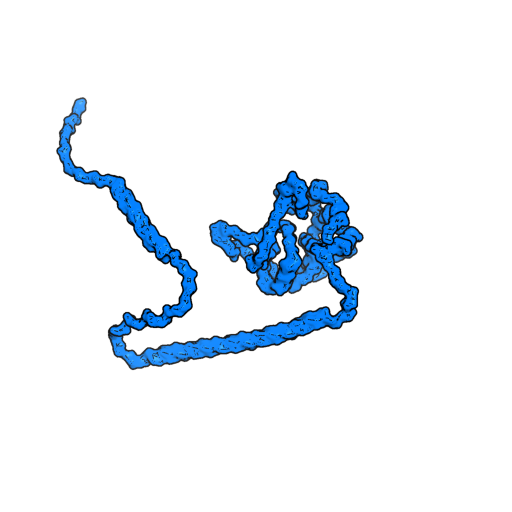 LYS A 1 158 ? -9.274 -1.815 17.127 1.00 92.19 158 LYS A CA 1
ATOM 1241 C C . LYS A 1 158 ? -8.375 -2.341 16.009 1.00 92.19 158 LYS A C 1
ATOM 1243 O O . LYS A 1 158 ? -8.649 -3.401 15.454 1.00 92.19 158 LYS A O 1
ATOM 1248 N N . LEU A 1 159 ? -7.284 -1.637 15.698 1.00 93.56 159 LEU A N 1
ATOM 1249 C CA . LEU A 1 159 ? -6.293 -2.103 14.723 1.00 93.56 159 LEU A CA 1
ATOM 1250 C C . LEU A 1 159 ? -5.577 -3.364 15.229 1.00 93.56 159 LEU A C 1
ATOM 1252 O O . LEU A 1 159 ? -5.463 -4.354 14.510 1.00 93.56 159 LEU A O 1
ATOM 1256 N N . LEU A 1 160 ? -5.169 -3.368 16.501 1.00 92.62 160 LEU A N 1
ATOM 1257 C CA . LEU A 1 160 ? -4.551 -4.539 17.131 1.00 92.62 160 LEU A CA 1
ATOM 1258 C C . LEU A 1 160 ? -5.522 -5.720 17.245 1.00 92.62 160 LEU A C 1
ATOM 1260 O O . LEU A 1 160 ? -5.101 -6.873 17.137 1.00 92.62 160 LEU A O 1
ATOM 1264 N N . GLN A 1 161 ? -6.802 -5.445 17.488 1.00 92.94 161 GLN A N 1
ATOM 1265 C CA . GLN A 1 161 ? -7.856 -6.451 17.521 1.00 92.94 161 GLN A CA 1
ATOM 1266 C C . GLN A 1 161 ? -8.040 -7.082 16.139 1.00 92.94 161 GLN A C 1
ATOM 1268 O O . GLN A 1 161 ? -8.019 -8.306 16.024 1.00 92.94 161 GLN A O 1
ATOM 1273 N N . LEU A 1 162 ? -8.102 -6.263 15.087 1.00 93.19 162 LEU A N 1
ATOM 1274 C CA . LEU A 1 162 ? -8.208 -6.721 13.703 1.00 93.19 162 LEU A CA 1
ATOM 1275 C C . LEU A 1 162 ? -7.057 -7.675 13.333 1.00 93.19 162 LEU A C 1
ATOM 1277 O O . LEU A 1 162 ? -7.274 -8.740 12.754 1.00 93.19 162 LEU A O 1
ATOM 1281 N N . GLU A 1 163 ? -5.835 -7.345 13.746 1.00 93.25 163 GLU A N 1
ATOM 1282 C CA . GLU A 1 163 ? -4.660 -8.190 13.514 1.00 93.25 163 GLU A CA 1
ATOM 1283 C C . GLU A 1 163 ? -4.689 -9.504 14.292 1.00 93.25 163 GLU A C 1
ATOM 1285 O O . GLU A 1 163 ? -4.238 -10.535 13.791 1.00 93.25 163 GLU A O 1
ATOM 1290 N N . LYS A 1 164 ? -5.160 -9.478 15.543 1.00 91.75 164 LYS A N 1
ATOM 1291 C CA . LYS A 1 164 ? -5.148 -10.655 16.421 1.00 91.75 164 LYS A CA 1
ATOM 1292 C C . LYS A 1 164 ? -6.292 -11.613 16.120 1.00 91.75 164 LYS A C 1
ATOM 1294 O O . LYS A 1 164 ? -6.057 -12.817 16.124 1.00 91.75 164 LYS A O 1
ATOM 1299 N N . GLU A 1 165 ? -7.493 -11.084 15.915 1.00 91.88 165 GLU A N 1
ATOM 1300 C CA . GLU A 1 165 ? -8.725 -11.867 15.802 1.00 91.88 165 GLU A CA 1
ATOM 1301 C C . GLU A 1 165 ? -9.032 -12.244 14.358 1.00 91.88 165 GLU A C 1
ATOM 1303 O O . GLU A 1 165 ? -9.427 -13.375 14.095 1.00 91.88 165 GLU A O 1
ATOM 1308 N N . LYS A 1 166 ? -8.818 -11.321 13.413 1.00 91.62 166 LYS A N 1
ATOM 1309 C CA . LYS A 1 166 ? -9.106 -11.551 11.989 1.00 91.62 166 LYS A CA 1
ATOM 1310 C C . LYS A 1 166 ? -7.857 -11.855 11.167 1.00 91.62 166 LYS A C 1
ATOM 1312 O O . LYS A 1 166 ? -7.963 -12.268 10.019 1.00 91.62 166 LYS A O 1
ATOM 1317 N N . GLY A 1 167 ? -6.662 -11.649 11.724 1.00 92.69 167 GLY A N 1
ATOM 1318 C CA . GLY A 1 167 ? -5.412 -11.852 10.992 1.00 92.69 167 GLY A CA 1
ATOM 1319 C C . GLY A 1 167 ? -5.226 -10.872 9.830 1.00 92.69 167 GLY A C 1
ATOM 1320 O O . GLY A 1 167 ? -4.452 -11.168 8.921 1.00 92.69 167 GLY A O 1
ATOM 1321 N N . ILE A 1 168 ? -5.931 -9.737 9.822 1.00 93.94 168 ILE A N 1
ATOM 1322 C CA . ILE A 1 168 ? -5.814 -8.710 8.781 1.00 93.94 168 ILE A CA 1
ATOM 1323 C C . ILE A 1 168 ? -4.855 -7.633 9.279 1.00 93.94 168 ILE A C 1
ATOM 1325 O O . ILE A 1 168 ? -5.083 -7.007 10.311 1.00 93.94 168 ILE A O 1
ATOM 1329 N N . ILE A 1 169 ? -3.771 -7.420 8.540 1.00 94.81 169 ILE A N 1
ATOM 1330 C CA . ILE A 1 169 ? -2.741 -6.434 8.871 1.00 94.81 169 ILE A CA 1
ATOM 1331 C C . ILE A 1 169 ? -2.888 -5.253 7.921 1.00 94.81 169 ILE A C 1
ATOM 1333 O O . ILE A 1 169 ? -2.799 -5.438 6.712 1.00 94.81 169 ILE A O 1
ATOM 1337 N N . VAL A 1 170 ? -3.057 -4.041 8.449 1.00 95.75 170 VAL A N 1
ATOM 1338 C CA . VAL A 1 170 ? -3.147 -2.810 7.644 1.00 95.75 170 VAL A CA 1
ATOM 1339 C C . VAL A 1 170 ? -2.039 -1.855 8.056 1.00 95.75 170 VAL A C 1
ATOM 1341 O O . VAL A 1 170 ? -1.934 -1.517 9.235 1.00 95.75 170 VAL A O 1
ATOM 1344 N N . ARG A 1 171 ? -1.188 -1.432 7.115 1.00 96.31 171 ARG A N 1
ATOM 1345 C CA . ARG A 1 171 ? -0.062 -0.526 7.398 1.00 96.31 171 ARG A CA 1
ATOM 1346 C C . ARG A 1 171 ? 0.142 0.518 6.310 1.00 96.31 171 ARG A C 1
ATOM 1348 O O . ARG A 1 171 ? 0.007 0.230 5.122 1.00 96.31 171 ARG A O 1
ATOM 1355 N N . PHE A 1 172 ? 0.566 1.712 6.715 1.00 96.88 172 PHE A N 1
ATOM 1356 C CA . PHE A 1 172 ? 1.129 2.705 5.807 1.00 96.88 172 PHE A CA 1
ATOM 1357 C C . PHE A 1 172 ? 2.558 2.316 5.425 1.00 96.88 172 PHE A C 1
ATOM 1359 O O . PHE A 1 172 ? 3.458 2.260 6.263 1.00 96.88 172 PHE A O 1
ATOM 1366 N N . MET A 1 173 ? 2.766 2.055 4.139 1.00 94.88 173 MET A N 1
ATOM 1367 C CA . MET A 1 173 ? 4.052 1.669 3.574 1.00 94.88 173 MET A CA 1
ATOM 1368 C C . MET A 1 173 ? 4.851 2.923 3.251 1.00 94.88 173 MET A C 1
ATOM 1370 O O . MET A 1 173 ? 4.436 3.720 2.405 1.00 94.88 173 MET A O 1
ATOM 1374 N N . ILE A 1 174 ? 5.995 3.102 3.907 1.00 92.69 174 ILE A N 1
ATOM 1375 C CA . ILE A 1 174 ? 6.848 4.268 3.672 1.00 92.69 174 ILE A CA 1
ATOM 1376 C C . ILE A 1 174 ? 8.327 3.888 3.715 1.00 92.69 174 ILE A C 1
ATOM 1378 O O . ILE A 1 174 ? 8.762 3.092 4.546 1.00 92.69 174 ILE A O 1
ATOM 1382 N N . GLY A 1 175 ? 9.107 4.455 2.797 1.00 89.88 175 GLY A N 1
ATOM 1383 C CA . GLY A 1 175 ? 10.564 4.342 2.808 1.00 89.88 175 GLY A CA 1
ATOM 1384 C C . GLY A 1 175 ? 11.216 5.262 3.840 1.00 89.88 175 GLY A C 1
ATOM 1385 O O . GLY A 1 175 ? 10.547 5.900 4.654 1.00 89.88 175 GLY A O 1
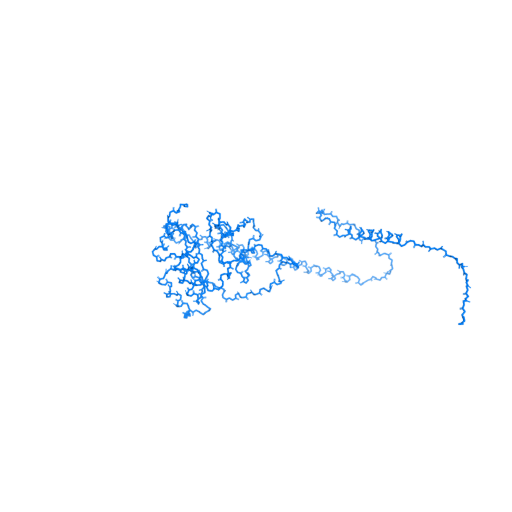ATOM 1386 N N . HIS A 1 176 ? 12.539 5.348 3.769 1.00 87.25 176 HIS A N 1
ATOM 1387 C CA . HIS A 1 176 ? 13.322 6.366 4.467 1.00 87.25 176 HIS A CA 1
ATOM 1388 C C . HIS A 1 176 ? 13.543 7.561 3.544 1.00 87.25 176 HIS A C 1
ATOM 1390 O O . HIS A 1 176 ? 13.465 7.426 2.319 1.00 87.25 176 HIS A O 1
ATOM 1396 N N . SER A 1 177 ? 13.769 8.743 4.114 1.00 86.19 177 SER A N 1
ATOM 1397 C CA . SER A 1 177 ? 14.114 9.894 3.286 1.00 86.19 177 SER A CA 1
ATOM 1398 C C . SER A 1 177 ? 15.514 9.717 2.685 1.00 86.19 177 SER A C 1
ATOM 1400 O O . SER A 1 177 ? 16.308 8.906 3.161 1.00 86.19 177 SER A O 1
ATOM 1402 N N . ALA A 1 178 ? 15.828 10.484 1.636 1.00 82.38 178 ALA A N 1
ATOM 1403 C CA . ALA A 1 178 ? 17.129 10.414 0.966 1.00 82.38 178 ALA A CA 1
ATOM 1404 C C . ALA A 1 178 ? 18.310 10.715 1.910 1.00 82.38 178 ALA A C 1
ATOM 1406 O O . ALA A 1 178 ? 19.407 10.193 1.720 1.00 82.38 178 ALA A O 1
ATOM 1407 N N . THR A 1 179 ? 18.075 11.531 2.939 1.00 80.56 179 THR A N 1
ATOM 1408 C CA . THR A 1 179 ? 19.084 11.930 3.919 1.00 80.56 179 THR A CA 1
ATOM 1409 C C . THR A 1 179 ? 18.821 11.222 5.240 1.00 80.56 179 THR A C 1
ATOM 1411 O O . THR A 1 179 ? 17.761 11.388 5.839 1.00 80.56 179 THR A O 1
ATOM 1414 N N . SER A 1 180 ? 19.803 10.478 5.746 1.00 77.12 180 SER A N 1
ATOM 1415 C CA . SER A 1 180 ? 19.697 9.840 7.061 1.00 77.12 180 SER A CA 1
ATOM 1416 C C . SER A 1 180 ? 19.381 10.863 8.161 1.00 77.12 180 SER A C 1
ATOM 1418 O O . SER A 1 180 ? 20.018 11.915 8.217 1.00 77.12 180 SER A O 1
ATOM 1420 N N . ASN A 1 181 ? 18.453 10.527 9.065 1.00 78.44 181 ASN A N 1
ATOM 1421 C CA . ASN A 1 181 ? 18.062 11.355 10.218 1.00 78.44 181 ASN A CA 1
ATOM 1422 C C . ASN A 1 181 ? 17.467 12.734 9.846 1.00 78.44 181 ASN A C 1
ATOM 1424 O O . ASN A 1 181 ? 17.643 13.721 10.570 1.00 78.44 181 ASN A O 1
ATOM 1428 N N . SER A 1 182 ? 16.767 12.822 8.711 1.00 88.31 182 SER A N 1
ATOM 1429 C CA . SER A 1 182 ? 16.111 14.062 8.291 1.00 88.31 182 SER A CA 1
ATOM 1430 C C . SER A 1 182 ? 14.924 14.438 9.188 1.00 88.31 182 SER A C 1
ATOM 1432 O O . SER A 1 182 ? 14.351 13.615 9.903 1.00 88.31 182 SER A O 1
ATOM 1434 N N . ILE A 1 183 ? 14.501 15.703 9.103 1.00 91.62 183 ILE A N 1
ATOM 1435 C CA . ILE A 1 183 ? 13.276 16.197 9.758 1.00 91.62 183 ILE A CA 1
ATOM 1436 C C . ILE A 1 183 ? 12.047 15.410 9.278 1.00 91.62 183 ILE A C 1
ATOM 1438 O O . ILE A 1 183 ? 11.128 15.174 10.057 1.00 91.62 183 ILE A O 1
ATOM 1442 N N . LEU A 1 184 ? 12.046 14.970 8.015 1.00 90.88 184 LEU A N 1
ATOM 1443 C CA . LEU A 1 184 ? 10.958 14.179 7.445 1.00 90.88 184 LEU A CA 1
ATOM 1444 C C . LEU A 1 184 ? 10.865 12.803 8.108 1.00 90.88 184 LEU A C 1
ATOM 1446 O O . LEU A 1 184 ? 9.764 12.368 8.428 1.00 90.88 184 LEU A O 1
ATOM 1450 N N . ASP A 1 185 ? 11.999 12.144 8.357 1.00 90.81 185 ASP A N 1
ATOM 1451 C CA . ASP A 1 185 ? 12.006 10.868 9.076 1.00 90.81 185 ASP A CA 1
ATOM 1452 C C . ASP A 1 185 ? 11.553 11.045 10.526 1.00 90.81 185 ASP A C 1
ATOM 1454 O O . ASP A 1 185 ? 10.658 10.329 10.960 1.00 90.81 185 ASP A O 1
ATOM 1458 N N . LYS A 1 186 ? 12.047 12.072 11.228 1.00 93.44 186 LYS A N 1
ATOM 1459 C CA . LYS A 1 186 ? 11.610 12.378 12.603 1.00 93.44 186 LYS A CA 1
ATOM 1460 C C . LYS A 1 186 ? 10.109 12.663 12.700 1.00 93.44 186 LYS A C 1
ATOM 1462 O O . LYS A 1 186 ? 9.471 12.270 13.674 1.00 93.44 186 LYS A O 1
ATOM 1467 N N . ALA A 1 187 ? 9.539 13.342 11.703 1.00 94.50 187 ALA A N 1
ATOM 1468 C CA . ALA A 1 187 ? 8.103 13.603 11.647 1.00 94.50 187 ALA A CA 1
ATOM 1469 C C . ALA A 1 187 ? 7.295 12.303 11.498 1.00 94.50 187 ALA A C 1
ATOM 1471 O O . ALA A 1 187 ? 6.260 12.152 12.145 1.00 94.50 187 ALA A O 1
ATOM 1472 N N . ILE A 1 188 ? 7.782 11.356 10.689 1.00 94.75 188 ILE A N 1
ATOM 1473 C CA . ILE A 1 188 ? 7.166 10.031 10.553 1.00 94.75 188 ILE A CA 1
ATOM 1474 C C . ILE A 1 188 ? 7.330 9.215 11.832 1.00 94.75 188 ILE A C 1
ATOM 1476 O O . ILE A 1 188 ? 6.358 8.625 12.284 1.00 94.75 188 ILE A O 1
ATOM 1480 N N . ASP A 1 189 ? 8.505 9.224 12.455 1.00 94.19 189 ASP A N 1
ATOM 1481 C CA . ASP A 1 189 ? 8.752 8.467 13.686 1.00 94.19 189 ASP A CA 1
ATOM 1482 C C . ASP A 1 189 ? 7.886 8.989 14.848 1.00 94.19 189 ASP A C 1
ATOM 1484 O O . ASP A 1 189 ? 7.355 8.212 15.640 1.00 94.19 189 ASP A O 1
ATOM 1488 N N . SER A 1 190 ? 7.668 10.308 14.919 1.00 95.56 190 SER A N 1
ATOM 1489 C CA . SER A 1 190 ? 6.738 10.919 15.877 1.00 95.56 190 SER A CA 1
ATOM 1490 C C . SER A 1 190 ? 5.280 10.521 15.623 1.00 95.56 190 SER A C 1
ATOM 1492 O O . SER A 1 190 ? 4.521 10.325 16.573 1.00 95.56 190 SER A O 1
ATOM 1494 N N . GLU A 1 191 ? 4.878 10.396 14.358 1.00 95.38 191 GLU A N 1
ATOM 1495 C CA . GLU A 1 191 ? 3.542 9.930 13.985 1.00 95.38 191 GLU A CA 1
ATOM 1496 C C . GLU A 1 191 ? 3.352 8.437 14.279 1.00 95.38 191 GLU A C 1
ATOM 1498 O O . GLU A 1 191 ? 2.323 8.047 14.829 1.00 95.38 191 GLU A O 1
ATOM 1503 N N . ASP A 1 192 ? 4.347 7.607 13.969 1.00 94.56 192 ASP A N 1
ATOM 1504 C CA . ASP A 1 192 ? 4.312 6.169 14.235 1.00 94.56 192 ASP A CA 1
ATOM 1505 C C . ASP A 1 192 ? 4.311 5.870 15.739 1.00 94.56 192 ASP A C 1
ATOM 1507 O O . ASP A 1 192 ? 3.597 4.982 16.195 1.00 94.56 192 ASP A O 1
ATOM 1511 N N . ALA A 1 193 ? 5.002 6.675 16.551 1.00 94.50 193 ALA A N 1
ATOM 1512 C CA . ALA A 1 193 ? 4.921 6.566 18.006 1.00 94.50 193 ALA A CA 1
ATOM 1513 C C . ALA A 1 193 ? 3.484 6.746 18.538 1.00 94.50 193 ALA A C 1
ATOM 1515 O O . ALA A 1 193 ? 3.119 6.128 19.542 1.00 94.50 193 ALA A O 1
ATOM 1516 N N . GLN A 1 194 ? 2.669 7.564 17.861 1.00 93.25 194 GLN A N 1
ATOM 1517 C CA . GLN A 1 194 ? 1.276 7.824 18.233 1.00 93.25 194 GLN A CA 1
ATOM 1518 C C . GLN A 1 194 ? 0.330 6.738 17.714 1.00 93.25 194 GLN A C 1
ATOM 1520 O O . GLN A 1 194 ? -0.496 6.234 18.472 1.00 93.25 194 GLN A O 1
ATOM 1525 N N . HIS A 1 195 ? 0.440 6.375 16.434 1.00 94.69 195 HIS A N 1
ATOM 1526 C CA . HIS A 1 195 ? -0.554 5.528 15.766 1.00 94.69 195 HIS A CA 1
ATOM 1527 C C . HIS A 1 195 ? -0.133 4.060 15.611 1.00 94.69 195 HIS A C 1
ATOM 1529 O O . HIS A 1 195 ? -1.003 3.193 15.538 1.00 94.69 195 HIS A O 1
ATOM 1535 N N . LYS A 1 196 ? 1.176 3.771 15.611 1.00 94.50 196 LYS A N 1
ATOM 1536 C CA . LYS A 1 196 ? 1.779 2.432 15.457 1.00 94.50 196 LYS A CA 1
ATOM 1537 C C . LYS A 1 196 ? 1.278 1.681 14.224 1.00 94.50 196 LYS A C 1
ATOM 1539 O O . LYS A 1 196 ? 1.030 0.473 14.266 1.00 94.50 196 LYS A O 1
ATOM 1544 N N . ASP A 1 197 ? 1.093 2.417 13.135 1.00 95.38 197 ASP A N 1
ATOM 1545 C CA . ASP A 1 197 ? 0.436 1.957 11.918 1.00 95.38 197 ASP A CA 1
ATOM 1546 C C . ASP A 1 197 ? 1.318 2.056 10.665 1.00 95.38 197 ASP A C 1
ATOM 1548 O O . ASP A 1 197 ? 0.839 1.799 9.556 1.00 95.38 197 ASP A O 1
ATOM 1552 N N . PHE A 1 198 ? 2.615 2.341 10.815 1.00 95.50 198 PHE A N 1
ATOM 1553 C CA . PHE A 1 198 ? 3.562 2.314 9.703 1.00 95.50 198 PHE A CA 1
ATOM 1554 C C . PHE A 1 198 ? 4.283 0.976 9.552 1.00 95.50 198 PHE A C 1
ATOM 1556 O O . PHE A 1 198 ? 4.530 0.232 10.501 1.00 95.50 198 PHE A O 1
ATOM 1563 N N . LEU A 1 199 ? 4.686 0.701 8.313 1.00 94.00 199 LEU A N 1
ATOM 1564 C CA . LEU A 1 199 ? 5.714 -0.273 7.984 1.00 94.00 199 LEU A CA 1
ATOM 1565 C C . LEU A 1 199 ? 6.846 0.450 7.245 1.00 94.00 199 LEU A C 1
ATOM 1567 O O . LEU A 1 199 ? 6.730 0.790 6.064 1.00 94.00 199 LEU A O 1
ATOM 1571 N N . ARG A 1 200 ? 7.941 0.702 7.974 1.00 90.38 200 ARG A N 1
ATOM 1572 C CA . ARG A 1 200 ? 9.150 1.346 7.448 1.00 90.38 200 ARG A CA 1
ATOM 1573 C C . ARG A 1 200 ? 9.937 0.368 6.578 1.00 90.38 200 ARG A C 1
ATOM 1575 O O . ARG A 1 200 ? 10.403 -0.668 7.046 1.00 90.38 200 ARG A O 1
ATOM 1582 N N . LEU A 1 201 ? 10.105 0.715 5.306 1.00 88.50 201 LEU A N 1
ATOM 1583 C CA . LEU A 1 201 ? 10.852 -0.079 4.339 1.00 88.50 201 LEU A CA 1
ATOM 1584 C C . LEU A 1 201 ? 12.324 0.349 4.311 1.00 88.50 201 LEU A C 1
ATOM 1586 O O . LEU A 1 201 ? 12.667 1.473 3.930 1.00 88.50 201 LEU A O 1
ATOM 1590 N N . SER A 1 202 ? 13.212 -0.576 4.670 1.00 78.44 202 SER A N 1
ATOM 1591 C CA . SER A 1 202 ? 14.666 -0.393 4.586 1.00 78.44 202 SER A CA 1
ATOM 1592 C C . SER A 1 202 ? 15.168 -0.692 3.173 1.00 78.44 202 SER A C 1
ATOM 1594 O O . SER A 1 202 ? 15.737 -1.750 2.900 1.00 78.44 202 SER A O 1
ATOM 1596 N N . LEU A 1 203 ? 14.942 0.240 2.247 1.00 66.81 203 LEU A N 1
ATOM 1597 C CA . LEU A 1 203 ? 15.423 0.125 0.871 1.00 66.81 203 LEU A CA 1
ATOM 1598 C C . LEU A 1 203 ? 16.933 0.418 0.817 1.00 66.81 203 LEU A C 1
ATOM 1600 O O . LEU A 1 203 ? 17.354 1.568 0.795 1.00 66.81 203 LEU A O 1
ATOM 1604 N N . HIS A 1 204 ? 17.759 -0.630 0.751 1.00 52.47 204 HIS A N 1
ATOM 1605 C CA . HIS A 1 204 ? 19.229 -0.535 0.654 1.00 52.47 204 HIS A CA 1
ATOM 1606 C C . HIS A 1 204 ? 19.756 -0.069 -0.722 1.00 52.47 204 HIS A C 1
ATOM 1608 O O . HIS A 1 204 ? 20.957 -0.109 -0.976 1.00 52.47 204 HIS A O 1
ATOM 1614 N N . ARG A 1 205 ? 18.885 0.368 -1.640 1.00 53.62 205 ARG A N 1
ATOM 1615 C CA . ARG A 1 205 ? 19.279 0.876 -2.964 1.00 53.62 205 ARG A CA 1
ATOM 1616 C C . ARG A 1 205 ? 18.584 2.196 -3.266 1.00 53.62 205 ARG A C 1
ATOM 1618 O O . ARG A 1 205 ? 17.617 2.250 -4.019 1.00 53.62 205 ARG A O 1
ATOM 1625 N N . MET A 1 206 ? 19.105 3.268 -2.683 1.00 46.53 206 MET A N 1
ATOM 1626 C CA . MET A 1 206 ? 18.757 4.632 -3.072 1.00 46.53 206 MET A CA 1
ATOM 1627 C C . MET A 1 206 ? 19.588 5.031 -4.292 1.00 46.53 206 MET A C 1
ATOM 1629 O O . MET A 1 206 ? 20.657 5.598 -4.118 1.00 46.53 206 MET A O 1
ATOM 1633 N N . ASN A 1 207 ? 19.157 4.636 -5.502 1.00 45.97 207 ASN A N 1
ATOM 1634 C CA . ASN A 1 207 ? 19.551 5.303 -6.763 1.00 45.97 207 ASN A CA 1
ATOM 1635 C C . ASN A 1 207 ? 18.921 4.766 -8.064 1.00 45.97 207 ASN A C 1
ATOM 1637 O O . ASN A 1 207 ? 19.392 5.092 -9.150 1.00 45.97 207 ASN A O 1
ATOM 1641 N N . VAL A 1 208 ? 17.858 3.963 -8.025 1.00 49.31 208 VAL A N 1
ATOM 1642 C CA . VAL A 1 208 ? 17.212 3.505 -9.269 1.00 49.31 208 VAL A CA 1
ATOM 1643 C C . VAL A 1 208 ? 16.079 4.448 -9.650 1.00 49.31 208 VAL A C 1
ATOM 1645 O O . VAL A 1 208 ? 14.919 4.205 -9.342 1.00 49.31 208 VAL A O 1
ATOM 1648 N N . LYS A 1 209 ? 16.428 5.541 -10.335 1.00 43.47 209 LYS A N 1
ATOM 1649 C CA . LYS A 1 209 ? 15.484 6.264 -11.194 1.00 43.47 209 LYS A CA 1
ATOM 1650 C C . LYS A 1 209 ? 15.757 5.835 -12.634 1.00 43.47 209 LYS A C 1
ATOM 1652 O O . LYS A 1 209 ? 16.349 6.573 -13.411 1.00 43.47 209 LYS A O 1
ATOM 1657 N N . TYR A 1 210 ? 15.412 4.587 -12.948 1.00 44.66 210 TYR A N 1
ATOM 1658 C CA . TYR A 1 210 ? 15.462 4.103 -14.322 1.00 44.66 210 TYR A CA 1
ATOM 1659 C C . TYR A 1 210 ? 14.177 4.559 -15.013 1.00 44.66 210 TYR A C 1
ATOM 1661 O O . TYR A 1 210 ? 13.080 4.141 -14.648 1.00 44.66 210 TYR A O 1
ATOM 1669 N N . HIS A 1 211 ? 14.315 5.505 -15.936 1.00 44.59 211 HIS A N 1
ATOM 1670 C CA . HIS A 1 211 ? 13.237 5.934 -16.811 1.00 44.59 211 HIS A CA 1
ATOM 1671 C C . HIS A 1 211 ? 13.441 5.220 -18.143 1.00 44.59 211 HIS A C 1
ATOM 1673 O O . HIS A 1 211 ? 14.310 5.607 -18.922 1.00 44.59 211 HIS A O 1
ATOM 1679 N N . GLU A 1 212 ? 12.680 4.154 -18.378 1.00 48.66 212 GLU A N 1
ATOM 1680 C CA . GLU A 1 212 ? 12.515 3.651 -19.738 1.00 48.66 212 GLU A CA 1
ATOM 1681 C C . GLU A 1 212 ? 11.515 4.556 -20.447 1.00 48.66 212 GLU A C 1
ATOM 1683 O O . GLU A 1 212 ? 10.398 4.720 -19.940 1.00 48.66 212 GLU A O 1
ATOM 1688 N N . PRO A 1 213 ? 11.882 5.152 -21.587 1.00 45.94 213 PRO A N 1
ATOM 1689 C CA . PRO A 1 213 ? 10.913 5.886 -22.367 1.00 45.94 213 PRO A CA 1
ATOM 1690 C C . PRO A 1 213 ? 9.859 4.907 -22.905 1.00 45.94 213 PRO A C 1
ATOM 1692 O O . PRO A 1 213 ? 10.178 3.796 -23.326 1.00 45.94 213 PRO A O 1
ATOM 1695 N N . GLU A 1 214 ? 8.591 5.317 -22.864 1.00 46.06 214 GLU A N 1
ATOM 1696 C CA . GLU A 1 214 ? 7.430 4.449 -23.120 1.00 46.06 214 GLU A CA 1
ATOM 1697 C C . GLU A 1 214 ? 7.480 3.711 -24.470 1.00 46.06 214 GLU A C 1
ATOM 1699 O O . GLU A 1 214 ? 6.924 2.623 -24.583 1.00 46.06 214 GLU A O 1
ATOM 1704 N N . TYR A 1 215 ? 8.206 4.247 -25.459 1.00 50.22 215 TYR A N 1
ATOM 1705 C CA . TYR A 1 215 ? 8.351 3.667 -26.798 1.00 50.22 215 TYR A CA 1
ATOM 1706 C C . TYR A 1 215 ? 9.199 2.384 -26.862 1.00 50.22 215 TYR A C 1
ATOM 1708 O O . TYR A 1 215 ? 9.245 1.742 -27.905 1.00 50.22 215 TYR A O 1
ATOM 1716 N N . LEU A 1 216 ? 9.906 2.014 -25.787 1.00 43.62 216 LEU A N 1
ATOM 1717 C CA . LEU A 1 216 ? 10.827 0.866 -25.767 1.00 43.62 216 LEU A CA 1
ATOM 1718 C C . LEU A 1 216 ? 10.182 -0.435 -25.258 1.00 43.62 216 LEU A C 1
ATOM 1720 O O . LEU A 1 216 ? 10.875 -1.423 -25.016 1.00 43.62 216 LEU A O 1
ATOM 1724 N N . ARG A 1 217 ? 8.855 -0.459 -25.093 1.00 54.34 217 ARG A N 1
ATOM 1725 C CA . ARG A 1 217 ? 8.116 -1.642 -24.634 1.00 54.34 217 ARG A CA 1
ATOM 1726 C C . ARG A 1 217 ? 7.474 -2.363 -25.808 1.00 54.34 217 ARG A C 1
ATOM 1728 O O . ARG A 1 217 ? 6.936 -1.722 -26.698 1.00 54.34 217 ARG A O 1
ATOM 1735 N N . PHE A 1 218 ? 7.552 -3.696 -25.773 1.00 48.75 218 PHE A N 1
ATOM 1736 C CA . PHE A 1 218 ? 6.997 -4.618 -26.763 1.00 48.75 218 PHE A CA 1
ATOM 1737 C C . PHE A 1 218 ? 5.649 -4.139 -27.290 1.00 48.75 218 PHE A C 1
ATOM 1739 O O . PHE A 1 218 ? 4.648 -4.186 -26.574 1.00 48.75 218 PHE A O 1
ATOM 1746 N N . GLY A 1 219 ? 5.664 -3.686 -28.542 1.00 50.91 219 GLY A N 1
ATOM 1747 C CA . GLY A 1 219 ? 4.459 -3.263 -29.202 1.00 50.91 219 GLY A CA 1
ATOM 1748 C C . GLY A 1 219 ? 4.626 -2.512 -30.523 1.00 50.91 219 GLY A C 1
ATOM 1749 O O . GLY A 1 219 ? 5.183 -1.425 -30.518 1.00 50.91 219 GLY A O 1
ATOM 1750 N N . ASP A 1 220 ? 4.113 -3.054 -31.632 1.00 46.09 220 ASP A N 1
ATOM 1751 C CA . ASP A 1 220 ? 3.932 -2.326 -32.905 1.00 46.09 220 ASP A CA 1
ATOM 1752 C C . ASP A 1 220 ? 2.889 -1.182 -32.803 1.00 46.09 220 ASP A C 1
ATOM 1754 O O . ASP A 1 220 ? 2.215 -1.013 -31.784 1.00 46.09 220 ASP A O 1
ATOM 1758 N N . GLU A 1 221 ? 2.713 -0.385 -33.863 1.00 46.50 221 GLU A N 1
ATOM 1759 C CA . GLU A 1 221 ? 1.639 0.618 -33.940 1.00 46.50 221 GLU A CA 1
ATOM 1760 C C . GLU A 1 221 ? 0.264 -0.040 -33.720 1.00 46.50 221 GLU A C 1
ATOM 1762 O O . GLU A 1 221 ? -0.199 -0.852 -34.519 1.00 46.50 221 GLU A O 1
ATOM 1767 N N . GLY A 1 222 ? -0.380 0.302 -32.599 1.00 56.50 222 GLY A N 1
ATOM 1768 C CA . GLY A 1 222 ? -1.639 -0.304 -32.153 1.00 56.50 222 GLY A CA 1
ATOM 1769 C C . GLY A 1 222 ? -1.491 -1.420 -31.113 1.00 56.50 222 GLY A C 1
ATOM 1770 O O . GLY A 1 222 ? -2.479 -2.066 -30.774 1.00 56.50 222 GLY A O 1
ATOM 1771 N N . ASN A 1 223 ? -0.293 -1.671 -30.585 1.00 53.03 223 ASN A N 1
ATOM 1772 C CA . ASN A 1 223 ? -0.075 -2.788 -29.679 1.00 53.03 223 ASN A CA 1
ATOM 1773 C C . ASN A 1 223 ? -0.498 -2.462 -28.240 1.00 53.03 223 ASN A C 1
ATOM 1775 O O . ASN A 1 223 ? -0.025 -1.530 -27.584 1.00 53.03 223 ASN A O 1
ATOM 1779 N N . HIS A 1 224 ? -1.463 -3.246 -27.782 1.00 54.72 224 HIS A N 1
ATOM 1780 C CA . HIS A 1 224 ? -2.098 -3.118 -26.490 1.00 54.72 224 HIS A CA 1
ATOM 1781 C C . HIS A 1 224 ? -1.205 -3.755 -25.430 1.00 54.72 224 HIS A C 1
ATOM 1783 O O . HIS A 1 224 ? -0.871 -4.933 -25.524 1.00 54.72 224 HIS A O 1
ATOM 1789 N N . TYR A 1 225 ? -0.847 -2.957 -24.423 1.00 57.34 225 TYR A N 1
ATOM 1790 C CA . TYR A 1 225 ? -0.167 -3.356 -23.194 1.00 57.34 225 TYR A CA 1
ATOM 1791 C C . TYR A 1 225 ? -0.403 -4.819 -22.801 1.00 57.34 225 TYR A C 1
ATOM 1793 O O . TYR A 1 225 ? -1.541 -5.301 -22.789 1.00 57.34 225 TYR A O 1
ATOM 1801 N N . PHE A 1 226 ? 0.651 -5.495 -22.335 1.00 65.69 226 PHE A N 1
ATOM 1802 C CA . PHE A 1 226 ? 0.428 -6.665 -21.499 1.00 65.69 226 PHE A CA 1
ATOM 1803 C C . PHE A 1 226 ? -0.488 -6.280 -20.332 1.00 65.69 226 PHE A C 1
ATOM 1805 O O . PHE A 1 226 ? -0.351 -5.200 -19.740 1.00 65.69 226 PHE A O 1
ATOM 1812 N N . ARG A 1 227 ? -1.462 -7.144 -20.024 1.00 61.44 227 ARG A N 1
ATOM 1813 C CA . ARG A 1 227 ? -2.460 -6.830 -19.001 1.00 61.44 227 ARG A CA 1
ATOM 1814 C C . ARG A 1 227 ? -1.775 -6.669 -17.648 1.00 61.44 227 ARG A C 1
ATOM 1816 O O . ARG A 1 227 ? -1.223 -7.625 -17.104 1.00 61.44 227 ARG A O 1
ATOM 1823 N N . HIS A 1 228 ? -1.850 -5.460 -17.113 1.00 68.81 228 HIS A N 1
ATOM 1824 C CA . HIS A 1 228 ? -1.440 -5.099 -15.766 1.00 68.81 228 HIS A CA 1
ATOM 1825 C C . HIS A 1 228 ? -2.618 -4.403 -15.082 1.00 68.81 228 HIS A C 1
ATOM 1827 O O . HIS A 1 228 ? -3.491 -3.845 -15.749 1.00 68.81 228 HIS A O 1
ATOM 1833 N N . ALA A 1 229 ? -2.661 -4.456 -13.753 1.00 60.69 229 ALA A N 1
ATOM 1834 C CA . ALA A 1 229 ? -3.680 -3.756 -12.985 1.00 60.69 229 ALA A CA 1
ATOM 1835 C C . ALA A 1 229 ? -3.363 -2.255 -12.987 1.00 60.69 229 ALA A C 1
ATOM 1837 O O . ALA A 1 229 ? -2.701 -1.763 -12.078 1.00 60.69 229 ALA A O 1
ATOM 1838 N N . THR A 1 230 ? -3.796 -1.539 -14.027 1.00 64.12 230 THR A N 1
ATOM 1839 C CA . THR A 1 230 ? -3.774 -0.075 -14.020 1.00 64.12 230 THR A CA 1
ATOM 1840 C C . THR A 1 230 ? -4.764 0.403 -12.964 1.00 64.12 230 THR A C 1
ATOM 1842 O O . THR A 1 230 ? -5.957 0.103 -13.027 1.00 64.12 230 THR A O 1
ATOM 1845 N N . GLY A 1 231 ? -4.277 1.069 -11.921 1.00 65.00 231 GLY A N 1
ATOM 1846 C CA . GLY A 1 231 ? -5.164 1.490 -10.848 1.00 65.00 231 GLY A CA 1
ATOM 1847 C C . GLY A 1 231 ? -4.477 1.801 -9.532 1.00 65.00 231 GLY A C 1
ATOM 1848 O O . GLY A 1 231 ? -3.262 1.764 -9.387 1.00 65.00 231 GLY A O 1
ATOM 1849 N N . GLN A 1 232 ? -5.309 2.141 -8.553 1.00 75.38 232 GLN A N 1
ATOM 1850 C CA . GLN A 1 232 ? -4.887 2.590 -7.223 1.00 75.38 232 GLN A CA 1
ATOM 1851 C C . GLN A 1 232 ? -4.819 1.452 -6.201 1.00 75.38 232 GLN A C 1
ATOM 1853 O O . GLN A 1 232 ? -4.324 1.650 -5.091 1.00 75.38 232 GLN A O 1
ATOM 1858 N N . ILE A 1 233 ?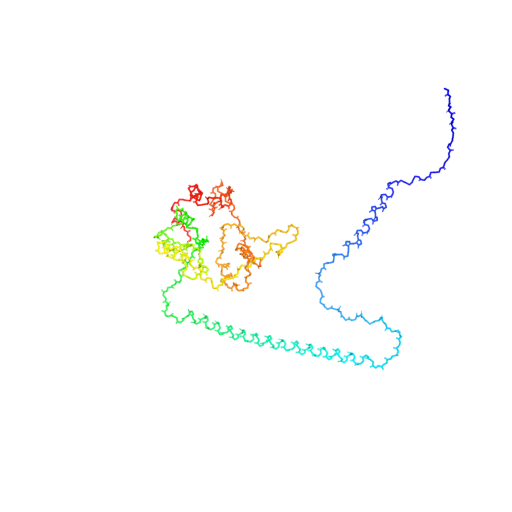 -5.342 0.278 -6.559 1.00 82.00 233 ILE A N 1
ATOM 1859 C CA . ILE A 1 233 ? -5.417 -0.901 -5.704 1.00 82.00 233 ILE A CA 1
ATOM 1860 C C . ILE A 1 233 ? -5.273 -2.162 -6.555 1.00 82.00 233 ILE A C 1
ATOM 1862 O O . ILE A 1 233 ? -5.850 -2.275 -7.632 1.00 82.00 233 ILE A O 1
ATOM 1866 N N . TYR A 1 234 ? -4.508 -3.119 -6.047 1.00 87.12 234 TYR A N 1
ATOM 1867 C CA . TYR A 1 234 ? -4.428 -4.475 -6.567 1.00 87.12 234 TYR A CA 1
ATOM 1868 C C . TYR A 1 234 ? -4.249 -5.436 -5.392 1.00 87.12 234 TYR A C 1
ATOM 1870 O O . TYR A 1 234 ? -3.747 -5.058 -4.331 1.00 87.12 234 TYR A O 1
ATOM 1878 N N . ALA A 1 235 ? -4.641 -6.690 -5.590 1.00 89.88 235 ALA A N 1
ATOM 1879 C CA . ALA A 1 235 ? -4.429 -7.764 -4.633 1.00 89.88 235 ALA A CA 1
ATOM 1880 C C . ALA A 1 235 ? -3.729 -8.927 -5.333 1.00 89.88 235 ALA A C 1
ATOM 1882 O O . ALA A 1 235 ? -4.020 -9.242 -6.486 1.00 89.88 235 ALA A O 1
ATOM 1883 N N . ILE A 1 236 ? -2.801 -9.567 -4.627 1.00 92.69 236 ILE A N 1
ATOM 1884 C CA . ILE A 1 236 ? -2.100 -10.755 -5.109 1.00 92.69 236 ILE A CA 1
ATOM 1885 C C . ILE A 1 236 ? -2.221 -11.864 -4.074 1.00 92.69 236 ILE A C 1
ATOM 1887 O O . ILE A 1 236 ? -2.256 -11.607 -2.869 1.00 92.69 236 ILE A O 1
ATOM 1891 N N . SER A 1 237 ? -2.279 -13.107 -4.543 1.00 94.62 237 SER A N 1
ATOM 1892 C CA . SER A 1 237 ? -2.292 -14.259 -3.649 1.00 94.62 237 SER A CA 1
ATOM 1893 C C . SER A 1 237 ? -0.948 -14.406 -2.933 1.00 94.62 237 SER A C 1
ATOM 1895 O O . SER A 1 237 ? 0.095 -13.917 -3.381 1.00 94.62 237 SER A O 1
ATOM 1897 N N . LYS A 1 238 ? -0.960 -15.148 -1.823 1.00 93.81 238 LYS A N 1
ATOM 1898 C CA . LYS A 1 238 ? 0.258 -15.515 -1.093 1.00 93.81 238 LYS A CA 1
ATOM 1899 C C . LYS A 1 238 ? 1.286 -16.204 -1.998 1.00 93.81 238 LYS A C 1
ATOM 1901 O O . LYS A 1 238 ? 2.483 -15.963 -1.843 1.00 93.81 238 LYS A O 1
ATOM 1906 N N . ASP A 1 239 ? 0.835 -17.036 -2.930 1.00 94.56 239 ASP A N 1
ATOM 1907 C CA . ASP A 1 239 ? 1.718 -17.796 -3.818 1.00 94.56 239 ASP A CA 1
ATOM 1908 C C . ASP A 1 239 ? 2.426 -16.872 -4.811 1.00 94.56 239 ASP A C 1
ATOM 1910 O O . ASP A 1 239 ? 3.641 -16.968 -4.979 1.00 94.56 239 ASP A O 1
ATOM 1914 N N . LEU A 1 240 ? 1.711 -15.887 -5.367 1.00 95.06 240 LEU A N 1
ATOM 1915 C CA . LEU A 1 240 ? 2.307 -14.855 -6.219 1.00 95.06 240 LEU A CA 1
ATOM 1916 C C . LEU A 1 240 ? 3.266 -13.950 -5.441 1.00 95.06 240 LEU A C 1
ATOM 1918 O O . LEU A 1 240 ? 4.367 -13.668 -5.913 1.00 95.06 240 LEU A O 1
ATOM 1922 N N . ALA A 1 241 ? 2.903 -13.543 -4.223 1.00 94.25 241 ALA A N 1
ATOM 1923 C CA . ALA A 1 241 ? 3.800 -12.777 -3.359 1.00 94.25 241 ALA A CA 1
ATOM 1924 C C . ALA A 1 241 ? 5.085 -13.562 -3.031 1.00 94.25 241 ALA A C 1
ATOM 1926 O O . ALA A 1 241 ? 6.185 -13.005 -3.033 1.00 94.25 241 ALA A O 1
ATOM 1927 N N . THR A 1 242 ? 4.956 -14.870 -2.796 1.00 94.62 242 THR A N 1
ATOM 1928 C CA . THR A 1 242 ? 6.088 -15.769 -2.542 1.00 94.62 242 THR A CA 1
ATOM 1929 C C . THR A 1 242 ? 6.961 -15.912 -3.785 1.00 94.62 242 THR A C 1
ATOM 1931 O O . THR A 1 242 ? 8.182 -15.803 -3.680 1.00 94.62 242 THR A O 1
ATOM 1934 N N . TYR A 1 243 ? 6.359 -16.079 -4.965 1.00 95.25 243 TYR A N 1
ATOM 1935 C CA . TYR A 1 243 ? 7.078 -16.100 -6.237 1.00 95.25 243 TYR A CA 1
ATOM 1936 C C . TYR A 1 243 ? 7.906 -14.824 -6.434 1.00 95.25 243 TYR A C 1
ATOM 1938 O O . TYR A 1 243 ? 9.101 -14.915 -6.721 1.00 95.25 243 TYR A O 1
ATOM 1946 N N . ILE A 1 244 ? 7.312 -13.646 -6.212 1.00 94.31 244 ILE A N 1
ATOM 1947 C CA . ILE A 1 244 ? 8.025 -12.366 -6.326 1.00 94.31 244 ILE A CA 1
ATOM 1948 C C . ILE A 1 244 ? 9.204 -12.322 -5.354 1.00 94.31 244 ILE A C 1
ATOM 1950 O O . ILE A 1 244 ? 10.317 -11.982 -5.748 1.00 94.31 244 ILE A O 1
ATOM 1954 N N . TYR A 1 245 ? 8.989 -12.698 -4.091 1.00 92.69 245 TYR A N 1
ATOM 1955 C CA . TYR A 1 245 ? 10.035 -12.682 -3.070 1.00 92.69 245 TYR A CA 1
ATOM 1956 C C . TYR A 1 245 ? 11.224 -13.590 -3.422 1.00 92.69 245 TYR A C 1
ATOM 1958 O O . TYR A 1 245 ? 12.380 -13.172 -3.296 1.00 92.69 245 TYR A O 1
ATOM 1966 N N . LEU A 1 246 ? 10.946 -14.810 -3.888 1.00 94.88 246 LEU A N 1
ATOM 1967 C CA . LEU A 1 246 ? 11.970 -15.788 -4.263 1.00 94.88 246 LEU A CA 1
ATOM 1968 C C . LEU A 1 246 ? 12.755 -15.360 -5.511 1.00 94.88 246 LEU A C 1
ATOM 1970 O O . LEU A 1 246 ? 13.950 -15.630 -5.601 1.00 94.88 246 LEU A O 1
ATOM 1974 N N . ASN A 1 247 ? 12.108 -14.656 -6.444 1.00 94.31 247 ASN A N 1
ATOM 1975 C CA . ASN A 1 247 ? 12.688 -14.282 -7.737 1.00 94.31 247 ASN A CA 1
ATOM 1976 C C . ASN A 1 247 ? 13.090 -12.800 -7.835 1.00 94.31 247 ASN A C 1
ATOM 1978 O O . ASN A 1 247 ? 13.538 -12.350 -8.886 1.00 94.31 247 ASN A O 1
ATOM 1982 N N . GLN A 1 248 ? 13.003 -12.026 -6.749 1.00 89.19 248 GLN A N 1
ATOM 1983 C CA . GLN A 1 248 ? 13.178 -10.562 -6.754 1.00 89.19 248 GLN A CA 1
ATOM 1984 C C . GLN A 1 248 ? 14.480 -10.045 -7.394 1.00 89.19 248 GLN A C 1
ATOM 1986 O O . GLN A 1 248 ? 14.548 -8.885 -7.792 1.00 89.19 248 GLN A O 1
ATOM 1991 N N . ASN A 1 249 ? 15.521 -10.881 -7.467 1.00 88.19 249 ASN A N 1
ATOM 1992 C CA . ASN A 1 249 ? 16.820 -10.524 -8.041 1.00 88.19 249 ASN A CA 1
ATOM 1993 C C . ASN A 1 249 ? 16.853 -10.598 -9.575 1.00 88.19 249 ASN A C 1
ATOM 1995 O O . ASN A 1 249 ? 17.714 -9.964 -10.178 1.00 88.19 249 ASN A O 1
ATOM 1999 N N . ILE A 1 250 ? 15.952 -11.370 -10.190 1.00 90.06 250 ILE A N 1
ATOM 2000 C CA . ILE A 1 250 ? 15.834 -11.516 -11.651 1.00 90.06 250 ILE A CA 1
ATOM 2001 C C . ILE A 1 250 ? 14.625 -10.761 -12.216 1.00 90.06 250 ILE A C 1
ATOM 2003 O O . ILE A 1 250 ? 14.539 -10.538 -13.419 1.00 90.06 250 ILE A O 1
ATOM 2007 N N . LEU A 1 251 ? 13.694 -10.360 -11.348 1.00 89.81 251 LEU A N 1
ATOM 2008 C CA . LEU A 1 251 ? 12.503 -9.613 -11.724 1.00 89.81 251 LEU A CA 1
ATOM 2009 C C . LEU A 1 251 ? 12.850 -8.148 -12.030 1.00 89.81 251 LEU A C 1
ATOM 2011 O O . LEU A 1 251 ? 13.314 -7.398 -11.166 1.00 89.81 251 LEU A O 1
ATOM 2015 N N . HIS A 1 252 ? 12.611 -7.743 -13.277 1.00 84.69 252 HIS A N 1
ATOM 2016 C CA . HIS A 1 252 ? 12.900 -6.397 -13.768 1.00 84.69 252 HIS A CA 1
ATOM 2017 C C . HIS A 1 252 ? 11.947 -5.351 -13.166 1.00 84.69 252 HIS A C 1
ATOM 2019 O O . HIS A 1 252 ? 10.740 -5.562 -13.131 1.00 84.69 252 HIS A O 1
ATOM 2025 N N . LYS A 1 253 ? 12.464 -4.203 -12.717 1.00 82.88 253 LYS A N 1
ATOM 2026 C CA . LYS A 1 253 ? 11.668 -3.128 -12.100 1.00 82.88 253 LYS A CA 1
ATOM 2027 C C . LYS A 1 253 ? 11.513 -1.962 -13.069 1.00 82.88 253 LYS A C 1
ATOM 2029 O O . LYS A 1 253 ? 12.505 -1.329 -13.414 1.00 82.88 253 LYS A O 1
ATOM 2034 N N . TYR A 1 254 ? 10.275 -1.661 -13.436 1.00 78.31 254 TYR A N 1
ATOM 2035 C CA . TYR A 1 254 ? 9.911 -0.504 -14.246 1.00 78.31 254 TYR A CA 1
ATOM 2036 C C . TYR A 1 254 ? 9.684 0.737 -13.373 1.00 78.31 254 TYR A C 1
ATOM 2038 O O . TYR A 1 254 ? 9.581 0.650 -12.148 1.00 78.31 254 TYR A O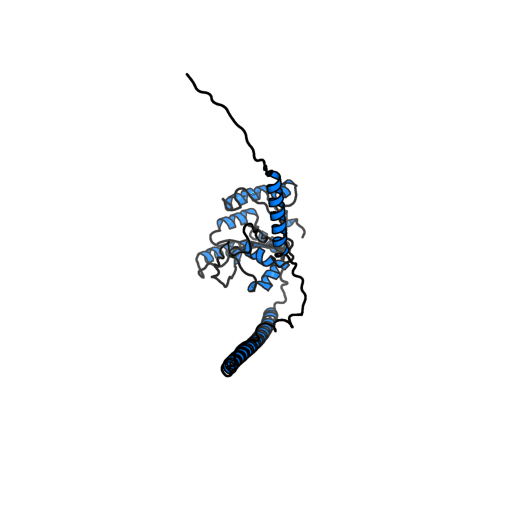 1
ATOM 2046 N N . ALA A 1 255 ? 9.588 1.903 -14.020 1.00 75.44 255 ALA A N 1
ATOM 2047 C CA . ALA A 1 255 ? 9.342 3.181 -13.349 1.00 75.44 255 ALA A CA 1
ATOM 2048 C C . ALA A 1 255 ? 8.024 3.203 -12.553 1.00 75.44 255 ALA A C 1
ATOM 2050 O O . ALA A 1 255 ? 7.981 3.803 -11.480 1.00 75.44 255 ALA A O 1
ATOM 2051 N N . ASN A 1 256 ? 6.993 2.522 -13.061 1.00 77.62 256 ASN A N 1
ATOM 2052 C CA . ASN A 1 256 ? 5.709 2.376 -12.383 1.00 77.62 256 ASN A CA 1
ATOM 2053 C C . ASN A 1 256 ? 5.615 0.975 -11.753 1.00 77.62 256 ASN A C 1
ATOM 2055 O O . ASN A 1 256 ? 6.038 -0.034 -12.338 1.00 77.62 256 ASN A O 1
ATOM 2059 N N . GLU A 1 257 ? 5.088 0.908 -10.536 1.00 84.19 257 GLU A N 1
ATOM 2060 C CA . GLU A 1 257 ? 5.005 -0.316 -9.742 1.00 84.19 257 GLU A CA 1
ATOM 2061 C C . GLU A 1 257 ? 3.973 -1.309 -10.282 1.00 84.19 257 GLU A C 1
ATOM 2063 O O . GLU A 1 257 ? 4.212 -2.514 -10.251 1.00 84.19 257 GLU A O 1
ATOM 2068 N N . ASP A 1 258 ? 2.859 -0.811 -10.811 1.00 82.62 258 ASP A N 1
ATOM 2069 C CA . ASP A 1 258 ? 1.782 -1.588 -11.425 1.00 82.62 258 ASP A CA 1
ATOM 2070 C C . ASP A 1 258 ? 2.251 -2.281 -12.711 1.00 82.62 258 ASP A C 1
ATOM 2072 O O . ASP A 1 258 ? 2.011 -3.473 -12.913 1.00 82.62 258 ASP A O 1
ATOM 2076 N N . VAL A 1 259 ? 3.019 -1.564 -13.532 1.00 81.12 259 VAL A N 1
ATOM 2077 C CA . VAL A 1 259 ? 3.697 -2.105 -14.713 1.00 81.12 259 VAL A CA 1
ATOM 2078 C C . VAL A 1 259 ? 4.691 -3.187 -14.303 1.00 81.12 259 VAL A C 1
ATOM 2080 O O . VAL A 1 259 ? 4.723 -4.253 -14.916 1.00 81.12 259 VAL A O 1
ATOM 2083 N N . SER A 1 260 ? 5.484 -2.940 -13.254 1.00 86.44 260 SER A N 1
ATOM 2084 C CA . SER A 1 260 ? 6.429 -3.935 -12.730 1.00 86.44 260 SER A CA 1
ATOM 2085 C C . SER A 1 260 ? 5.722 -5.208 -12.301 1.00 86.44 260 SER A C 1
ATOM 2087 O O . SER A 1 260 ? 6.108 -6.296 -12.720 1.00 86.44 260 SER A O 1
ATOM 2089 N N . LEU A 1 261 ? 4.648 -5.066 -11.529 1.00 88.62 261 LEU A N 1
ATOM 2090 C CA . LEU A 1 261 ? 3.850 -6.189 -11.069 1.00 88.62 261 LEU A CA 1
ATOM 2091 C C . LEU A 1 261 ? 3.259 -6.985 -12.239 1.00 88.62 261 LEU A C 1
ATOM 2093 O O . LEU A 1 261 ? 3.376 -8.208 -12.262 1.00 88.62 261 LEU A O 1
ATOM 2097 N N . GLY A 1 262 ? 2.667 -6.303 -13.225 1.00 85.69 262 GLY A N 1
ATOM 2098 C CA . GLY A 1 262 ? 2.108 -6.955 -14.409 1.00 85.69 262 GLY A CA 1
ATOM 2099 C C . GLY A 1 262 ? 3.162 -7.705 -15.223 1.00 85.69 262 GLY A C 1
ATOM 2100 O O . GLY A 1 262 ? 2.932 -8.841 -15.633 1.00 85.69 262 GLY A O 1
ATOM 2101 N N . ALA A 1 263 ? 4.346 -7.114 -15.395 1.00 86.44 263 ALA A N 1
ATOM 2102 C CA . ALA A 1 263 ? 5.437 -7.732 -16.139 1.00 86.44 263 ALA A CA 1
ATOM 2103 C C . ALA A 1 263 ? 5.962 -9.000 -15.451 1.00 86.44 263 ALA A C 1
ATOM 2105 O O . ALA A 1 263 ? 6.275 -9.982 -16.121 1.00 86.44 263 ALA A O 1
ATOM 2106 N N . TRP A 1 264 ? 6.014 -9.019 -14.114 1.00 90.62 264 TRP A N 1
ATOM 2107 C CA . TRP A 1 264 ? 6.441 -10.199 -13.349 1.00 90.62 264 TRP A CA 1
ATOM 2108 C C . TRP A 1 264 ? 5.512 -11.398 -13.511 1.00 90.62 264 TRP A C 1
ATOM 2110 O O . TRP A 1 264 ? 5.923 -12.524 -13.236 1.00 90.62 264 TRP A O 1
ATOM 2120 N N . PHE A 1 265 ? 4.279 -11.171 -13.957 1.00 89.06 265 PHE A N 1
ATOM 2121 C CA . PHE A 1 265 ? 3.282 -12.219 -14.127 1.00 89.06 265 PHE A CA 1
ATOM 2122 C C . PHE A 1 265 ? 3.085 -12.667 -15.576 1.00 89.06 265 PHE A C 1
ATOM 2124 O O . PHE A 1 265 ? 2.340 -13.613 -15.809 1.00 89.06 265 PHE A O 1
ATOM 2131 N N . LEU A 1 266 ? 3.775 -12.052 -16.540 1.00 84.81 266 LEU A N 1
ATOM 2132 C CA . LEU A 1 266 ? 3.642 -12.366 -17.967 1.00 84.81 266 LEU A CA 1
ATOM 2133 C C . LEU A 1 266 ? 3.878 -13.840 -18.311 1.00 84.81 266 LEU A C 1
ATOM 2135 O O . LEU A 1 266 ? 3.183 -14.399 -19.151 1.00 84.81 266 LEU A O 1
ATOM 2139 N N . GLY A 1 267 ? 4.870 -14.460 -17.673 1.00 84.06 267 GLY A N 1
ATOM 2140 C CA . GLY A 1 267 ? 5.227 -15.862 -17.897 1.00 84.06 267 GLY A CA 1
ATOM 2141 C C . GLY A 1 267 ? 4.504 -16.847 -16.980 1.00 84.06 267 GLY A C 1
ATOM 2142 O O . GLY A 1 267 ? 4.894 -18.011 -16.933 1.00 84.06 267 GLY A O 1
ATOM 2143 N N . LEU A 1 268 ? 3.519 -16.390 -16.201 1.00 89.00 268 LEU A N 1
ATOM 2144 C CA . LEU A 1 268 ? 2.803 -17.214 -15.234 1.00 89.00 268 LEU A CA 1
ATOM 2145 C C . LEU A 1 268 ? 1.379 -17.492 -15.710 1.00 89.00 268 LEU A C 1
ATOM 2147 O O . LEU A 1 268 ? 0.698 -16.616 -16.241 1.00 89.00 268 LEU A O 1
ATOM 2151 N N . GLU A 1 269 ? 0.890 -18.697 -15.434 1.00 87.56 269 GLU A N 1
ATOM 2152 C CA . GLU A 1 269 ? -0.516 -19.044 -15.623 1.00 87.56 269 GLU A CA 1
ATOM 2153 C C . GLU A 1 269 ? -1.358 -18.442 -14.486 1.00 87.56 269 GLU A C 1
ATOM 2155 O O . GLU A 1 269 ? -1.704 -19.100 -13.505 1.00 87.56 269 GLU A O 1
ATOM 2160 N N . ILE A 1 270 ? -1.636 -17.140 -14.582 1.00 86.50 270 ILE A N 1
ATOM 2161 C CA . ILE A 1 270 ? -2.424 -16.405 -13.590 1.00 86.50 270 ILE A CA 1
ATOM 2162 C C . ILE A 1 270 ? -3.830 -16.089 -14.089 1.00 86.50 270 ILE A C 1
ATOM 2164 O O . ILE A 1 270 ? -4.038 -15.626 -15.210 1.00 86.50 270 ILE A O 1
ATOM 2168 N N . LYS A 1 271 ? -4.817 -16.251 -13.205 1.00 85.12 271 LYS A N 1
ATOM 2169 C CA . LYS A 1 271 ? -6.173 -15.752 -13.438 1.00 85.12 271 LYS A CA 1
ATOM 2170 C C . LYS A 1 271 ? -6.268 -14.300 -12.979 1.00 85.12 271 LYS A C 1
ATOM 2172 O O . LYS A 1 271 ? -6.300 -14.029 -11.781 1.00 85.12 271 LYS A O 1
ATOM 2177 N N . GLN A 1 272 ? -6.349 -13.377 -13.930 1.00 78.62 272 GLN A N 1
ATOM 2178 C CA . GLN A 1 272 ? -6.658 -11.979 -13.637 1.00 78.62 272 GLN A CA 1
ATOM 2179 C C . GLN A 1 272 ? -8.170 -11.818 -13.445 1.00 78.62 272 GLN A C 1
ATOM 2181 O O . GLN A 1 272 ? -8.955 -12.241 -14.294 1.00 78.62 272 GLN A O 1
ATOM 2186 N N . ILE A 1 273 ? -8.570 -11.236 -12.315 1.00 78.81 273 ILE A N 1
ATOM 2187 C CA . ILE A 1 273 ? -9.967 -10.945 -11.985 1.00 78.81 273 ILE A CA 1
ATOM 2188 C C . ILE A 1 273 ? -10.109 -9.431 -11.935 1.00 78.81 273 ILE A C 1
ATOM 2190 O O . ILE A 1 273 ? -9.394 -8.769 -11.187 1.00 78.81 273 ILE A O 1
ATOM 2194 N N . ASP A 1 274 ? -11.028 -8.912 -12.739 1.00 74.44 274 ASP A N 1
ATOM 2195 C CA . ASP A 1 274 ? -11.368 -7.499 -12.779 1.00 74.44 274 ASP A CA 1
ATOM 2196 C C . ASP A 1 274 ? -12.754 -7.291 -12.151 1.00 74.44 274 ASP A C 1
ATOM 2198 O O . ASP A 1 274 ? -13.751 -7.872 -12.591 1.00 74.44 274 ASP A O 1
ATOM 2202 N N . GLU A 1 275 ? -12.808 -6.501 -11.079 1.00 65.69 275 GLU A N 1
ATOM 2203 C CA . GLU A 1 275 ? -14.023 -6.224 -10.316 1.00 65.69 275 GLU A CA 1
ATOM 2204 C C . GLU A 1 275 ? -14.457 -4.764 -10.471 1.00 65.69 275 GLU A C 1
ATOM 2206 O O . GLU A 1 275 ? -14.316 -3.941 -9.566 1.00 65.69 275 GLU A O 1
ATOM 2211 N N . HIS A 1 276 ? -15.051 -4.444 -11.621 1.00 61.22 276 HIS A N 1
ATOM 2212 C CA . HIS A 1 276 ? -15.749 -3.175 -11.816 1.00 61.22 276 HIS A CA 1
ATOM 2213 C C . HIS A 1 276 ? -17.033 -3.140 -10.970 1.00 61.22 276 HIS A C 1
ATOM 2215 O O . HIS A 1 276 ? -17.997 -3.866 -11.231 1.00 61.22 276 HIS A O 1
ATOM 2221 N N . CYS A 1 277 ? -17.042 -2.305 -9.930 1.00 62.94 277 CYS A N 1
ATOM 2222 C CA . CYS A 1 277 ? -18.051 -2.377 -8.872 1.00 62.94 277 CYS A CA 1
ATOM 2223 C C . CYS A 1 277 ? -19.332 -1.563 -9.114 1.00 62.94 277 CYS A C 1
ATOM 2225 O O . CYS A 1 277 ? -20.339 -1.863 -8.482 1.00 62.94 277 CYS A O 1
ATOM 2227 N N . GLU A 1 278 ? -19.372 -0.601 -10.042 1.00 57.53 278 GLU A N 1
ATOM 2228 C CA . GLU A 1 278 ? -20.590 0.210 -10.254 1.00 57.53 278 GLU A CA 1
ATOM 2229 C C . GLU A 1 278 ? -21.808 -0.634 -10.664 1.00 57.53 278 GLU A C 1
ATOM 2231 O O . GLU A 1 278 ? -22.885 -0.503 -10.086 1.00 57.53 278 GLU A O 1
ATOM 2236 N N . LEU A 1 279 ? -21.629 -1.560 -11.611 1.00 53.97 279 LEU A N 1
ATOM 2237 C CA . LEU A 1 279 ? -22.706 -2.440 -12.080 1.00 53.97 279 LEU A CA 1
ATOM 2238 C C . LEU A 1 279 ? -23.055 -3.536 -11.062 1.00 53.97 279 LEU A C 1
ATOM 2240 O O . LEU A 1 279 ? -24.207 -3.955 -10.970 1.00 53.97 279 LEU A O 1
ATOM 2244 N N . LYS A 1 280 ? -22.071 -3.997 -10.280 1.00 54.91 280 LYS A N 1
ATOM 2245 C CA . LYS A 1 280 ? -22.265 -5.046 -9.268 1.00 54.91 280 LYS A CA 1
ATOM 2246 C C . LYS A 1 280 ? -22.980 -4.515 -8.023 1.00 54.91 280 LYS A C 1
ATOM 2248 O O . LYS A 1 280 ? -23.888 -5.187 -7.540 1.00 54.91 280 LYS A O 1
ATOM 2253 N N . ALA A 1 281 ? -22.647 -3.306 -7.566 1.00 60.53 281 ALA A N 1
ATOM 2254 C CA . ALA A 1 281 ? -23.326 -2.649 -6.450 1.00 60.53 281 ALA A CA 1
ATOM 2255 C C . ALA A 1 281 ? -24.794 -2.346 -6.789 1.00 60.53 281 ALA A C 1
ATOM 2257 O O . ALA A 1 281 ? -25.679 -2.594 -5.972 1.00 60.53 281 ALA A O 1
ATOM 2258 N N . ALA A 1 282 ? -25.072 -1.897 -8.021 1.00 59.34 282 ALA A N 1
ATOM 2259 C CA . ALA A 1 282 ? -26.437 -1.684 -8.510 1.00 59.34 282 ALA A CA 1
ATOM 2260 C C . ALA A 1 282 ? -27.274 -2.980 -8.558 1.00 59.34 282 ALA A C 1
ATOM 2262 O O . ALA A 1 282 ? -28.496 -2.930 -8.444 1.00 59.34 282 ALA A O 1
ATOM 2263 N N . ALA A 1 283 ? -26.619 -4.137 -8.686 1.00 62.31 283 ALA A N 1
ATOM 2264 C CA . ALA A 1 283 ? -27.242 -5.460 -8.653 1.00 62.31 283 ALA A CA 1
ATOM 2265 C C . ALA A 1 283 ? -27.302 -6.086 -7.242 1.00 62.31 283 ALA A C 1
ATOM 2267 O O . ALA A 1 283 ? -27.674 -7.250 -7.114 1.00 62.31 283 ALA A O 1
ATOM 2268 N N . GLY A 1 284 ? -26.922 -5.351 -6.189 1.00 64.50 284 GLY A N 1
ATOM 2269 C CA . GLY A 1 284 ? -26.925 -5.847 -4.808 1.00 64.50 284 GLY A CA 1
ATOM 2270 C C . GLY A 1 284 ? -25.797 -6.832 -4.477 1.00 64.50 284 GLY A C 1
ATOM 2271 O O . GLY A 1 284 ? -25.852 -7.489 -3.440 1.00 64.50 284 GLY A O 1
ATOM 2272 N N . ASN A 1 285 ? -24.778 -6.947 -5.334 1.00 64.62 285 ASN A N 1
ATOM 2273 C CA . ASN A 1 285 ? -23.617 -7.792 -5.071 1.00 64.62 285 ASN A CA 1
ATOM 2274 C C . ASN A 1 285 ? -22.591 -7.065 -4.195 1.00 64.62 285 ASN A C 1
ATOM 2276 O O . ASN A 1 285 ? -22.339 -5.868 -4.361 1.00 64.62 285 ASN A O 1
ATOM 2280 N N . VAL A 1 286 ? -21.946 -7.829 -3.310 1.00 63.88 286 VAL A N 1
ATOM 2281 C CA . VAL A 1 286 ? -20.828 -7.355 -2.486 1.00 63.88 286 VAL A CA 1
ATOM 2282 C C . VAL A 1 286 ? -19.684 -6.921 -3.400 1.00 63.88 286 VAL A C 1
ATOM 2284 O O . VAL A 1 286 ? -19.279 -7.651 -4.306 1.00 63.88 286 VAL A O 1
ATOM 2287 N N . CYS A 1 287 ? -19.193 -5.708 -3.173 1.00 68.75 287 CYS A N 1
ATOM 2288 C CA . CYS A 1 287 ? -18.145 -5.078 -3.960 1.00 68.75 287 CYS A CA 1
ATOM 2289 C C . CYS A 1 287 ? -16.895 -4.924 -3.101 1.00 68.75 287 CYS A C 1
ATOM 2291 O O . CYS A 1 287 ? -16.958 -4.335 -2.025 1.00 68.75 287 CYS A O 1
ATOM 2293 N N . VAL A 1 288 ? -15.754 -5.413 -3.586 1.00 71.75 288 VAL A N 1
ATOM 2294 C CA . VAL A 1 288 ? -14.492 -5.352 -2.832 1.00 71.75 288 VAL A CA 1
ATOM 2295 C C . VAL A 1 288 ? -13.958 -3.916 -2.721 1.00 71.75 288 VAL A C 1
ATOM 2297 O O . VAL A 1 288 ? -13.307 -3.577 -1.734 1.00 71.75 288 VAL A O 1
ATOM 2300 N N . ALA A 1 289 ? -14.242 -3.049 -3.700 1.00 74.62 289 ALA A N 1
ATOM 2301 C CA . ALA A 1 289 ? -13.840 -1.643 -3.677 1.00 74.62 289 ALA A CA 1
ATOM 2302 C C . ALA A 1 289 ? -14.842 -0.742 -4.415 1.00 74.62 289 ALA A C 1
ATOM 2304 O O . ALA A 1 289 ? -15.344 -1.094 -5.474 1.00 74.62 289 ALA A O 1
ATOM 2305 N N . SER A 1 290 ? -15.095 0.457 -3.888 1.00 71.19 290 SER A N 1
ATOM 2306 C CA . SER A 1 290 ? -15.856 1.503 -4.586 1.00 71.19 290 SER A CA 1
ATOM 2307 C C . SER A 1 290 ? -14.899 2.529 -5.194 1.00 71.19 290 SER A C 1
ATOM 2309 O O . SER A 1 290 ? -13.878 2.862 -4.587 1.00 71.19 290 SER A O 1
ATOM 2311 N N . PHE A 1 291 ? -15.220 3.030 -6.388 1.00 68.88 291 PHE A N 1
ATOM 2312 C CA . PHE A 1 291 ? -14.384 3.970 -7.133 1.00 68.88 291 PHE A CA 1
ATOM 2313 C C . PHE A 1 291 ? -15.166 5.235 -7.499 1.00 68.88 291 PHE A C 1
ATOM 2315 O O . PHE A 1 291 ? -16.312 5.157 -7.930 1.00 68.88 291 PHE A O 1
ATOM 2322 N N . ASP A 1 292 ? -14.534 6.403 -7.350 1.00 70.44 292 ASP A N 1
ATOM 2323 C CA . ASP A 1 292 ? -15.083 7.680 -7.819 1.00 70.44 292 ASP A CA 1
ATOM 2324 C C . ASP A 1 292 ? -14.503 8.037 -9.197 1.00 70.44 292 ASP A C 1
ATOM 2326 O O . ASP A 1 292 ? -13.401 8.592 -9.307 1.00 70.44 292 ASP A O 1
ATOM 2330 N N . TRP A 1 293 ? -15.275 7.755 -10.251 1.00 66.50 293 TRP A N 1
ATOM 2331 C CA . TRP A 1 293 ? -14.912 8.052 -11.642 1.00 66.50 293 TRP A CA 1
ATOM 2332 C C . TRP A 1 293 ? -14.813 9.539 -11.956 1.00 66.50 293 TRP A C 1
ATOM 2334 O O . TRP A 1 293 ? -14.159 9.912 -12.928 1.00 66.50 293 TRP A O 1
ATOM 2344 N N . SER A 1 294 ? -15.411 10.413 -11.140 1.00 63.28 294 SER A N 1
ATOM 2345 C CA . SER A 1 294 ? -15.467 11.840 -11.462 1.00 63.28 294 SER A CA 1
ATOM 2346 C C . SER A 1 294 ? -14.093 12.519 -11.468 1.00 63.28 294 SER A C 1
ATOM 2348 O O . SER A 1 294 ? -13.969 13.606 -12.030 1.00 63.28 294 SER A O 1
ATOM 2350 N N . CYS A 1 295 ? -13.053 11.916 -10.865 1.00 64.25 295 CYS A N 1
ATOM 2351 C CA . CYS A 1 295 ? -11.678 12.408 -11.028 1.00 64.25 295 CYS A CA 1
ATOM 2352 C C . CYS A 1 295 ? -10.557 11.368 -10.812 1.00 64.25 295 CYS A C 1
ATOM 2354 O O . CYS A 1 295 ? -9.533 11.701 -10.213 1.00 64.25 295 CYS A O 1
ATOM 2356 N N . SER A 1 296 ? -10.707 10.117 -11.260 1.00 59.34 296 SER A N 1
ATOM 2357 C CA . SER A 1 296 ? -9.634 9.094 -11.235 1.00 59.34 296 SER A CA 1
ATOM 2358 C C . SER A 1 296 ? -8.760 9.093 -9.956 1.00 59.34 296 SER A C 1
ATOM 2360 O O . SER A 1 296 ? -7.543 8.951 -10.021 1.00 59.34 296 SER A O 1
ATOM 2362 N N . GLY A 1 297 ? -9.363 9.357 -8.786 1.00 56.19 297 GLY A N 1
ATOM 2363 C CA . GLY A 1 297 ? -8.736 9.548 -7.464 1.00 56.19 297 GLY A CA 1
ATOM 2364 C C . GLY A 1 297 ? -7.686 10.665 -7.261 1.00 56.19 297 GLY A C 1
ATOM 2365 O O . GLY A 1 297 ? -7.034 10.668 -6.216 1.00 56.19 297 GLY A O 1
ATOM 2366 N N . ILE A 1 298 ? -7.520 11.633 -8.174 1.00 57.19 298 ILE A N 1
ATOM 2367 C CA . ILE A 1 298 ? -6.522 12.723 -8.040 1.00 57.19 298 ILE A CA 1
ATOM 2368 C C . ILE A 1 298 ? -7.127 14.012 -7.454 1.00 57.19 298 ILE A C 1
ATOM 2370 O O . ILE A 1 298 ? -6.498 14.672 -6.623 1.00 57.19 298 ILE A O 1
ATOM 2374 N N . CYS A 1 299 ? -8.353 14.389 -7.820 1.00 70.69 299 CYS A N 1
ATOM 2375 C CA . CYS A 1 299 ? -8.952 15.623 -7.299 1.00 70.69 299 CYS A CA 1
ATOM 2376 C C . CYS A 1 299 ? -9.444 15.432 -5.864 1.00 70.69 299 CYS A C 1
ATOM 2378 O O . CYS A 1 299 ? -10.348 14.631 -5.641 1.00 70.69 299 CYS A O 1
ATOM 2380 N N . LYS A 1 300 ? -8.947 16.241 -4.917 1.00 81.75 300 LYS A N 1
ATOM 2381 C CA . LYS A 1 300 ? -9.528 16.389 -3.564 1.00 81.75 300 LYS A CA 1
ATOM 2382 C C . LYS A 1 300 ? -9.804 15.048 -2.861 1.00 81.75 300 LYS A C 1
ATOM 2384 O O . LYS A 1 300 ? -10.836 14.860 -2.220 1.00 81.75 300 LYS A O 1
ATOM 2389 N N . SER A 1 301 ? -8.898 14.082 -3.025 1.00 81.38 301 SER A N 1
ATOM 2390 C CA . SER A 1 301 ? -9.078 12.716 -2.513 1.00 81.38 301 SER A CA 1
ATOM 2391 C C . SER A 1 301 ? -9.180 12.666 -0.987 1.00 81.38 301 SER A C 1
ATOM 2393 O O . SER A 1 301 ? -9.886 11.822 -0.443 1.00 81.38 301 SER A O 1
ATOM 2395 N N . VAL A 1 302 ? -8.525 13.605 -0.298 1.00 87.12 302 VAL A N 1
ATOM 2396 C CA . VAL A 1 302 ? -8.578 13.760 1.161 1.00 87.12 302 VAL A CA 1
ATOM 2397 C C . VAL A 1 302 ? -9.997 14.068 1.634 1.00 87.12 302 VAL A C 1
ATOM 2399 O O . VAL A 1 302 ? -10.431 13.521 2.644 1.00 87.12 302 VAL A O 1
ATOM 2402 N N . GLU A 1 303 ? -10.717 14.929 0.924 1.00 87.38 303 GLU A N 1
ATOM 2403 C CA . GLU A 1 303 ? -12.081 15.319 1.266 1.00 87.38 303 GLU A CA 1
ATOM 2404 C C . GLU A 1 303 ? -13.084 14.273 0.767 1.00 87.38 303 GLU A C 1
ATOM 2406 O O . GLU A 1 303 ? -13.882 13.757 1.547 1.00 87.38 303 GLU A O 1
ATOM 2411 N N . LYS A 1 304 ? -12.982 13.892 -0.511 1.00 83.81 304 LYS A N 1
ATOM 2412 C CA . LYS A 1 304 ? -13.951 13.017 -1.182 1.00 83.81 304 LYS A CA 1
ATOM 2413 C C . LYS A 1 304 ? -14.032 11.607 -0.610 1.00 83.81 304 LYS A C 1
ATOM 2415 O O . LYS A 1 304 ? -15.100 11.005 -0.652 1.00 83.81 304 LYS A O 1
ATOM 2420 N N . ILE A 1 305 ? -12.939 11.065 -0.065 1.00 86.06 305 ILE A N 1
ATOM 2421 C CA . ILE A 1 305 ? -12.967 9.721 0.532 1.00 86.06 305 ILE A CA 1
ATOM 2422 C C . ILE A 1 305 ? -13.972 9.632 1.684 1.00 86.06 305 ILE A C 1
ATOM 2424 O O . ILE A 1 305 ? -14.569 8.580 1.882 1.00 86.06 305 ILE A O 1
ATOM 2428 N N . LYS A 1 306 ? -14.217 10.735 2.404 1.00 88.06 306 LYS A N 1
ATOM 2429 C CA . LYS A 1 306 ? -15.230 10.783 3.464 1.00 88.06 306 LYS A CA 1
ATOM 2430 C C . LYS A 1 306 ? -16.634 10.631 2.890 1.00 88.06 306 LYS A C 1
ATOM 2432 O O . LYS A 1 306 ? -17.415 9.843 3.412 1.00 88.06 306 LYS A O 1
ATOM 2437 N N . ASP A 1 307 ? -16.917 11.320 1.787 1.00 84.81 307 ASP A N 1
ATOM 2438 C CA . ASP A 1 307 ? -18.212 11.253 1.105 1.00 84.81 307 ASP A CA 1
ATOM 2439 C C . ASP A 1 307 ? -18.457 9.865 0.502 1.00 84.81 307 ASP A C 1
ATOM 2441 O O . ASP A 1 307 ? -19.546 9.309 0.637 1.00 84.81 307 ASP A O 1
ATOM 2445 N N . VAL A 1 308 ? -17.437 9.284 -0.140 1.00 82.31 308 VAL A N 1
ATOM 2446 C CA . VAL A 1 308 ? -17.507 7.922 -0.694 1.00 82.31 308 VAL A CA 1
ATOM 2447 C C . VAL A 1 308 ? -17.699 6.906 0.427 1.00 82.31 308 VAL A C 1
ATOM 2449 O O . VAL A 1 308 ? -18.570 6.046 0.330 1.00 82.31 308 VAL A O 1
ATOM 2452 N N . HIS A 1 309 ? -16.944 7.026 1.520 1.00 85.81 309 HIS A N 1
ATOM 2453 C CA . HIS A 1 309 ? -17.086 6.139 2.669 1.00 85.81 309 HIS A CA 1
ATOM 2454 C C . HIS A 1 309 ? -18.482 6.251 3.294 1.00 85.81 309 HIS A C 1
ATOM 2456 O O . HIS A 1 309 ? -19.105 5.233 3.556 1.00 85.81 309 HIS A O 1
ATOM 2462 N N . ALA A 1 310 ? -19.034 7.455 3.457 1.00 85.38 310 ALA A N 1
ATOM 2463 C CA . ALA A 1 310 ? -20.387 7.628 3.987 1.00 85.38 310 ALA A CA 1
ATOM 2464 C C . ALA A 1 310 ? -21.471 6.964 3.116 1.00 85.38 310 ALA A C 1
ATOM 2466 O O . ALA A 1 310 ? -22.460 6.471 3.651 1.00 85.38 310 ALA A O 1
ATOM 2467 N N . LYS A 1 311 ? -21.284 6.940 1.789 1.00 82.12 311 LYS A N 1
ATOM 2468 C CA . LYS A 1 311 ? -22.240 6.358 0.832 1.00 82.12 311 LYS A CA 1
ATOM 2469 C C . LYS A 1 311 ? -22.091 4.851 0.650 1.00 82.12 311 LYS A C 1
ATOM 2471 O O . LYS A 1 311 ? -23.088 4.174 0.432 1.00 82.12 311 LYS A O 1
ATOM 2476 N N . CYS A 1 312 ? -20.859 4.350 0.669 1.00 79.38 312 CYS A N 1
ATOM 2477 C CA . CYS A 1 312 ? -20.534 2.995 0.221 1.00 79.38 312 CYS A CA 1
ATOM 2478 C C . CYS A 1 312 ? -20.007 2.079 1.330 1.00 79.38 312 CYS A C 1
ATOM 2480 O O . CYS A 1 312 ? -19.716 0.922 1.042 1.00 79.38 312 CYS A O 1
ATOM 2482 N N . ARG A 1 313 ? -19.820 2.567 2.565 1.00 82.75 313 ARG A N 1
ATOM 2483 C CA . ARG A 1 313 ? -19.345 1.707 3.654 1.00 82.75 313 ARG A CA 1
ATOM 2484 C C . ARG A 1 313 ? -20.368 0.636 4.000 1.00 82.75 313 ARG A C 1
ATOM 2486 O O . ARG A 1 313 ? -21.569 0.892 4.044 1.00 82.75 313 ARG A O 1
ATOM 2493 N N . GLU A 1 314 ? -19.853 -0.539 4.323 1.00 83.31 314 GLU A N 1
ATOM 2494 C CA . GLU A 1 314 ? -20.620 -1.562 5.017 1.00 83.31 314 GLU A CA 1
ATOM 2495 C C . GLU A 1 314 ? -20.870 -1.147 6.476 1.00 83.31 314 GLU A C 1
ATOM 2497 O O . GLU A 1 314 ? -20.302 -0.169 6.975 1.00 83.31 314 GLU A O 1
ATOM 2502 N N . SER A 1 315 ? -21.740 -1.883 7.171 1.00 84.44 315 SER A N 1
ATOM 2503 C CA . SER A 1 315 ? -21.971 -1.674 8.603 1.00 84.44 315 SER A CA 1
ATOM 2504 C C . SER A 1 315 ? -20.674 -1.834 9.397 1.00 84.44 315 SER A C 1
ATOM 2506 O O . SER A 1 315 ? -19.869 -2.709 9.079 1.00 84.44 315 SER A O 1
ATOM 2508 N N . ASP A 1 316 ? -20.515 -1.077 10.483 1.00 82.31 316 ASP A N 1
ATOM 2509 C CA . ASP A 1 316 ? -19.309 -1.124 11.325 1.00 82.31 316 ASP A CA 1
ATOM 2510 C C . ASP A 1 316 ? -19.011 -2.546 11.875 1.00 82.31 316 ASP A C 1
ATOM 2512 O O . ASP A 1 316 ? -17.854 -2.883 12.137 1.00 82.31 316 ASP A O 1
ATOM 2516 N N . ASP A 1 317 ? -20.035 -3.406 11.972 1.00 84.19 317 ASP A N 1
ATOM 2517 C CA . ASP A 1 317 ? -19.947 -4.803 12.424 1.00 84.19 317 ASP A CA 1
ATOM 2518 C C . ASP A 1 317 ? -19.635 -5.823 11.313 1.00 84.19 317 ASP A C 1
ATOM 2520 O O . ASP A 1 317 ? -19.455 -7.010 11.598 1.00 84.19 317 ASP A O 1
ATOM 2524 N N . ALA A 1 318 ? -19.546 -5.405 10.046 1.00 85.31 318 ALA A N 1
ATOM 2525 C CA . ALA A 1 318 ? -19.398 -6.319 8.908 1.00 85.31 318 ALA A CA 1
ATOM 2526 C C . ALA A 1 318 ? -18.117 -7.164 9.010 1.00 85.31 318 ALA A C 1
ATOM 2528 O O . ALA A 1 318 ? -18.151 -8.390 8.924 1.00 85.31 318 ALA A O 1
ATOM 2529 N N . ILE A 1 319 ? -16.984 -6.526 9.316 1.00 85.75 319 ILE A N 1
ATOM 2530 C CA . ILE A 1 319 ? -15.697 -7.218 9.491 1.00 85.75 319 ILE A CA 1
ATOM 2531 C C . ILE A 1 319 ? -15.721 -8.149 10.712 1.00 85.75 319 ILE A C 1
ATOM 2533 O O . ILE A 1 319 ? -15.122 -9.227 10.693 1.00 85.75 319 ILE A O 1
ATOM 2537 N N . TRP A 1 320 ? -16.404 -7.749 11.785 1.00 87.81 320 TRP A N 1
ATOM 2538 C CA . TRP A 1 320 ? -16.424 -8.495 13.044 1.00 87.81 320 TRP A CA 1
ATOM 2539 C C . TRP A 1 320 ? -17.342 -9.715 12.978 1.00 87.81 320 TRP A C 1
ATOM 2541 O O . TRP A 1 320 ? -16.988 -10.766 13.513 1.00 87.81 320 TRP A O 1
ATOM 2551 N N . SER A 1 321 ? -18.448 -9.611 12.245 1.00 86.06 321 SER A N 1
ATOM 2552 C CA . SER A 1 321 ? -19.395 -10.703 11.992 1.00 86.06 321 SER A CA 1
ATOM 2553 C C . SER A 1 321 ? -18.940 -11.676 10.900 1.00 86.06 321 SER A C 1
ATOM 2555 O O . SER A 1 321 ? -19.396 -12.818 10.882 1.00 86.06 321 SER A O 1
ATOM 2557 N N . ALA A 1 322 ? -18.010 -11.273 10.027 1.00 82.06 322 ALA A N 1
ATOM 2558 C CA . ALA A 1 322 ? -17.491 -12.141 8.978 1.00 82.06 322 ALA A CA 1
ATOM 2559 C C . ALA A 1 322 ? -16.752 -13.371 9.540 1.00 82.06 322 ALA A C 1
ATOM 2561 O O . ALA A 1 322 ? -15.893 -13.255 10.426 1.00 82.06 322 ALA A O 1
ATOM 2562 N N . VAL A 1 323 ? -17.073 -14.541 8.984 1.00 76.81 323 VAL A N 1
ATOM 2563 C CA . VAL A 1 323 ? -16.444 -15.835 9.277 1.00 76.81 323 VAL A CA 1
ATOM 2564 C C . VAL A 1 323 ? -15.595 -16.225 8.068 1.00 76.81 323 VAL A C 1
ATOM 2566 O O . VAL A 1 323 ? -16.126 -16.334 6.963 1.00 76.81 323 VAL A O 1
ATOM 2569 N N . PHE A 1 324 ? -14.289 -16.399 8.281 1.00 69.00 324 PHE A N 1
ATOM 2570 C CA . PHE A 1 324 ? -13.299 -16.772 7.265 1.00 69.00 324 PHE A CA 1
ATOM 2571 C C . PHE A 1 324 ? -12.619 -18.087 7.641 1.00 69.00 324 PHE A C 1
ATOM 2573 O O . PHE A 1 324 ? -12.403 -18.303 8.857 1.00 69.00 324 PHE A O 1
#

Organism: NCBI:txid194707